Protein AF-A0A251U4G7-F1 (afdb_monomer_lite)

Sequence (198 aa):
MKTLYSLRRFYPVETLFNGTLALAGRDQETTGFAWWAGNAQLINLSGKLLGAHVAHAGLIVFWAGAMNIFKVAHFVPEKPMYEQGLILLHHLATLVLGFGGIYHALLGPKTLEESFPFFGYVWKDRNKMTTILGIHLILLGLGAFLLVFKALYFGGVYDTWAPRGGDVRKITNLTLSPSIIFGYLLKSPFGGKDGLLV

pLDDT: mean 78.01, std 15.16, range [32.69, 95.31]

Structure (mmCIF, N/CA/C/O backbone):
data_AF-A0A251U4G7-F1
#
_entry.id   AF-A0A251U4G7-F1
#
loop_
_atom_site.group_PDB
_atom_site.id
_atom_site.type_symbol
_atom_site.label_atom_id
_atom_site.label_alt_id
_atom_site.label_comp_id
_atom_site.label_asym_id
_atom_site.label_entity_id
_atom_site.label_seq_id
_atom_site.pdbx_PDB_ins_code
_atom_site.Cartn_x
_atom_site.Cartn_y
_atom_site.Cartn_z
_atom_site.occupancy
_atom_site.B_iso_or_equiv
_atom_site.auth_seq_id
_atom_site.auth_comp_id
_atom_site.auth_asym_id
_atom_site.auth_atom_id
_atom_site.pdbx_PDB_model_num
ATOM 1 N N . MET A 1 1 ? -12.895 52.221 27.356 1.00 36.38 1 MET A N 1
ATOM 2 C CA . MET A 1 1 ? -12.541 51.205 26.339 1.00 36.38 1 MET A CA 1
ATOM 3 C C . MET A 1 1 ? -13.553 50.067 26.450 1.00 36.38 1 MET A C 1
ATOM 5 O O 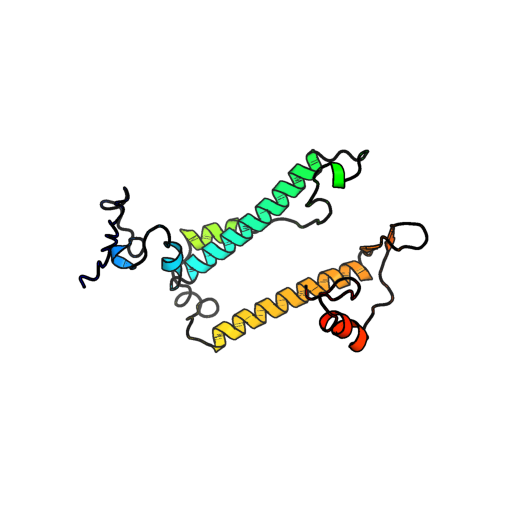. MET A 1 1 ? -13.573 49.415 27.482 1.00 36.38 1 MET A O 1
ATOM 9 N N . LYS A 1 2 ? -14.466 49.898 25.483 1.00 34.00 2 LYS A N 1
ATOM 10 C CA . LYS A 1 2 ? -15.413 48.767 25.445 1.00 34.00 2 LYS A CA 1
ATOM 11 C C . LYS A 1 2 ? -14.829 47.706 24.511 1.00 34.00 2 LYS A C 1
ATOM 13 O O . LYS A 1 2 ? -14.694 47.961 23.320 1.00 34.00 2 LYS A O 1
ATOM 18 N N . THR A 1 3 ? -14.442 46.558 25.050 1.00 32.69 3 THR A N 1
ATOM 19 C CA . THR A 1 3 ? -14.002 45.387 24.285 1.00 32.69 3 THR A CA 1
ATOM 20 C C . THR A 1 3 ? -15.227 44.689 23.690 1.00 32.69 3 THR A C 1
ATOM 22 O O . THR A 1 3 ? -16.068 44.157 24.409 1.00 32.69 3 THR A O 1
ATOM 25 N N . LEU A 1 4 ? -15.353 44.735 22.362 1.00 37.75 4 LEU A N 1
ATOM 26 C CA . LEU A 1 4 ? -16.353 43.991 21.595 1.00 37.75 4 LEU A CA 1
ATOM 27 C C . LEU A 1 4 ? -15.920 42.522 21.497 1.00 37.75 4 LEU A C 1
ATOM 29 O O . LEU A 1 4 ? -15.063 42.184 20.686 1.00 37.75 4 LEU A O 1
ATOM 33 N N . TYR A 1 5 ? -16.523 41.640 22.294 1.00 37.59 5 TYR A N 1
ATOM 34 C CA . TYR A 1 5 ? -16.497 40.206 22.010 1.00 37.59 5 TYR A CA 1
ATOM 35 C C . TYR A 1 5 ? -17.625 39.884 21.024 1.00 37.59 5 TYR A C 1
ATOM 37 O O . TYR A 1 5 ? -18.806 40.009 21.345 1.00 37.59 5 TYR A O 1
ATOM 45 N N . SER A 1 6 ? -17.255 39.494 19.804 1.00 40.19 6 SER A N 1
ATOM 46 C CA . SER A 1 6 ? -18.186 38.958 18.809 1.00 40.19 6 SER A CA 1
ATOM 47 C C . SER A 1 6 ? -18.636 37.563 19.244 1.00 40.19 6 SER A C 1
ATOM 49 O O . SER A 1 6 ? -17.858 36.609 19.243 1.00 40.19 6 SER A O 1
ATOM 51 N N . LEU A 1 7 ? -19.898 37.452 19.652 1.00 40.81 7 LEU A N 1
ATOM 52 C CA . LEU A 1 7 ? -20.548 36.198 20.017 1.00 40.81 7 LEU A CA 1
ATOM 53 C C . LEU A 1 7 ? -20.890 35.451 18.719 1.00 40.81 7 LEU A C 1
ATOM 55 O O . LEU A 1 7 ? -21.962 35.640 18.142 1.00 40.81 7 LEU A O 1
ATOM 59 N N . ARG A 1 8 ? -19.958 34.632 18.212 1.00 44.00 8 ARG A N 1
ATOM 60 C CA . ARG A 1 8 ? -20.217 33.745 17.068 1.00 44.00 8 ARG A CA 1
ATOM 61 C C . ARG A 1 8 ? -21.222 32.680 17.518 1.00 44.00 8 ARG A C 1
ATOM 63 O O . ARG A 1 8 ? -20.856 31.649 18.071 1.00 44.00 8 ARG A O 1
ATOM 70 N N . ARG A 1 9 ? -22.509 32.981 17.343 1.00 43.22 9 ARG A N 1
ATOM 71 C CA . ARG A 1 9 ? -23.628 32.062 17.555 1.00 43.22 9 ARG A CA 1
ATOM 72 C C . ARG A 1 9 ? -23.467 30.899 16.569 1.00 43.22 9 ARG A C 1
ATOM 74 O O . ARG A 1 9 ? -23.714 31.059 15.377 1.00 43.22 9 ARG A O 1
ATOM 81 N N . PHE A 1 10 ? -23.004 29.751 17.052 1.00 42.34 10 PHE A N 1
ATOM 82 C CA . PHE A 1 10 ? -23.154 28.492 16.333 1.00 42.34 10 PHE A CA 1
ATOM 83 C C . PHE A 1 10 ? -24.635 28.117 16.411 1.00 42.34 10 PHE A C 1
ATOM 85 O O . PHE A 1 10 ? -25.109 27.691 17.460 1.00 42.34 10 PHE A O 1
ATOM 92 N N . TYR A 1 11 ? -25.387 28.351 15.338 1.00 39.97 11 TYR A N 1
ATOM 93 C CA . TYR A 1 11 ? -26.721 27.772 15.212 1.00 39.97 11 TYR A CA 1
ATOM 94 C C . TYR A 1 11 ? -26.562 26.267 14.944 1.00 39.97 11 TYR A C 1
ATOM 96 O O . TYR A 1 11 ? -25.777 25.909 14.059 1.00 39.97 11 TYR A O 1
ATOM 104 N N . PRO A 1 12 ? -27.257 25.377 15.674 1.00 49.84 12 PRO A N 1
ATOM 105 C CA . PRO A 1 12 ? -27.363 23.986 15.263 1.00 49.84 12 PRO A CA 1
ATOM 106 C C . PRO A 1 12 ? -28.077 23.944 13.907 1.00 49.84 12 PRO A C 1
ATOM 108 O O . PRO A 1 12 ? -29.156 24.507 13.736 1.00 49.84 12 PRO A O 1
ATOM 111 N N . VAL A 1 13 ? -27.435 23.330 12.915 1.00 54.03 13 VAL A N 1
ATOM 112 C CA . VAL A 1 13 ? -28.073 23.029 11.632 1.00 54.03 13 VAL A CA 1
ATOM 113 C C . VAL A 1 13 ? -28.992 21.835 11.873 1.00 54.03 13 VAL A C 1
ATOM 115 O O . VAL A 1 13 ? -28.511 20.715 12.035 1.00 54.03 13 VAL A O 1
ATOM 118 N N . GLU A 1 14 ? -30.299 22.084 11.926 1.00 49.59 14 GLU A N 1
ATOM 119 C CA . GLU A 1 14 ? -31.331 21.042 11.915 1.00 49.59 14 GLU A CA 1
ATOM 120 C C . GLU A 1 14 ? -31.153 20.189 10.648 1.00 49.59 14 GLU A C 1
ATOM 122 O O . GLU A 1 14 ? -31.178 20.702 9.527 1.00 49.59 14 GLU A O 1
ATOM 127 N N . THR A 1 15 ? -30.942 18.883 10.816 1.00 53.72 15 THR A N 1
ATOM 128 C CA . THR A 1 15 ? -30.928 17.929 9.698 1.00 53.72 15 THR A CA 1
ATOM 129 C C . THR A 1 15 ? -32.225 17.130 9.711 1.00 53.72 15 THR A C 1
ATOM 131 O O . THR A 1 15 ? -32.787 16.859 10.768 1.00 53.72 15 THR A O 1
ATOM 134 N N . LEU A 1 16 ? -32.698 16.723 8.531 1.00 48.34 16 LEU A N 1
ATOM 135 C CA . LEU A 1 16 ? -33.986 16.046 8.279 1.00 48.34 16 LEU A CA 1
ATOM 136 C C . LEU A 1 16 ? -34.164 14.696 9.027 1.00 48.34 16 LEU A C 1
ATOM 138 O O . LEU A 1 16 ? -35.184 14.033 8.886 1.00 48.34 16 LEU A O 1
ATOM 142 N N . PHE A 1 17 ? -33.185 14.274 9.828 1.00 51.69 17 PHE A N 1
ATOM 143 C CA . PHE A 1 17 ? -33.163 13.004 10.555 1.00 51.69 17 PHE A CA 1
ATOM 144 C C . PHE A 1 17 ? -33.564 13.112 12.037 1.00 51.69 17 PHE A C 1
ATOM 146 O O . PHE A 1 17 ? -33.487 12.118 12.754 1.00 51.69 17 PHE A O 1
ATOM 153 N N . ASN A 1 18 ? -34.018 14.278 12.507 1.00 49.41 18 ASN A N 1
ATOM 154 C CA . ASN A 1 18 ? -34.140 14.574 13.940 1.00 49.41 18 ASN A CA 1
ATOM 155 C C . ASN A 1 18 ? -35.344 13.936 14.686 1.00 49.41 18 ASN A C 1
ATOM 157 O O . ASN A 1 18 ? -35.650 14.372 15.787 1.00 49.41 18 ASN A O 1
ATOM 161 N N . GLY A 1 19 ? -36.073 12.945 14.139 1.00 50.56 19 GLY A N 1
ATOM 162 C CA . GLY A 1 19 ? -37.334 12.531 14.796 1.00 50.56 19 GLY A CA 1
ATOM 163 C C . GLY A 1 19 ? -37.865 11.103 14.667 1.00 50.56 19 GLY A C 1
ATOM 164 O O . GLY A 1 19 ? -38.698 10.726 15.483 1.00 50.56 19 GLY A O 1
ATOM 165 N N . THR A 1 20 ? -37.442 10.281 13.703 1.00 48.41 20 THR A N 1
ATOM 166 C CA . THR A 1 20 ? -38.146 8.996 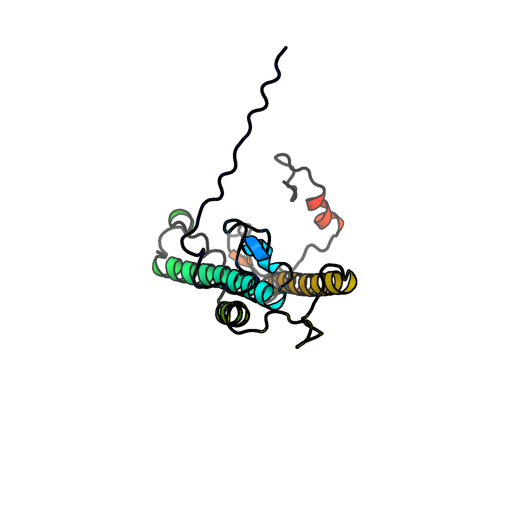13.441 1.00 48.41 20 THR A CA 1
ATOM 167 C C . THR A 1 20 ? -37.258 7.761 13.322 1.00 48.41 20 THR A C 1
ATOM 169 O O . THR A 1 20 ? -37.773 6.647 13.349 1.00 48.41 20 THR A O 1
ATOM 172 N N . LEU A 1 21 ? -35.932 7.915 13.261 1.00 49.69 21 LEU A N 1
ATOM 173 C CA . LEU A 1 21 ? -34.992 6.796 13.151 1.00 49.69 21 LEU A CA 1
ATOM 174 C C . LEU A 1 21 ? -33.832 6.956 14.146 1.00 49.69 21 LEU A C 1
ATOM 176 O O . LEU A 1 21 ? -32.674 7.087 13.753 1.00 49.69 21 LEU A O 1
ATOM 180 N N . ALA A 1 22 ? -34.139 6.963 15.445 1.00 51.66 22 ALA A N 1
ATOM 181 C CA . ALA A 1 22 ? -33.129 6.993 16.503 1.00 51.66 22 ALA A CA 1
ATOM 182 C C . ALA A 1 22 ? -32.396 5.639 16.583 1.00 51.66 22 ALA A C 1
ATOM 184 O O . ALA A 1 22 ? -32.674 4.780 17.419 1.00 51.66 22 ALA A O 1
ATOM 185 N N . LEU A 1 23 ? -31.457 5.414 15.663 1.00 57.91 23 LEU A N 1
ATOM 186 C CA . LEU A 1 23 ? -30.482 4.336 15.767 1.00 57.91 23 LEU A CA 1
ATOM 187 C C . LEU A 1 23 ? -29.466 4.732 16.841 1.00 57.91 23 LEU A C 1
ATOM 189 O O . LEU A 1 23 ? -28.571 5.526 16.564 1.00 57.91 23 LEU A O 1
ATOM 193 N N . ALA A 1 24 ? -29.605 4.156 18.038 1.00 64.44 24 ALA A N 1
ATOM 194 C CA . ALA A 1 24 ? -28.746 4.426 19.193 1.00 64.44 24 ALA A CA 1
ATOM 195 C C . ALA A 1 24 ? -27.255 4.542 18.813 1.00 64.44 24 ALA A C 1
ATOM 197 O O . ALA A 1 24 ? -26.683 3.626 18.202 1.00 64.44 24 ALA A O 1
ATOM 198 N N . GLY A 1 25 ? -26.642 5.672 19.182 1.00 66.50 25 GLY A N 1
ATOM 199 C CA . GLY A 1 25 ? -25.231 5.971 18.932 1.00 66.50 25 GLY A CA 1
ATOM 200 C C . GLY A 1 25 ? -24.908 6.439 17.509 1.00 66.50 25 GLY A C 1
ATOM 201 O O . GLY A 1 25 ? -23.786 6.213 17.056 1.00 66.50 25 GLY A O 1
ATOM 202 N N . ARG A 1 26 ? -25.869 7.034 16.782 1.00 74.25 26 ARG A N 1
ATOM 203 C CA . ARG A 1 26 ? -25.634 7.682 15.470 1.00 74.25 26 ARG A CA 1
ATOM 204 C C . ARG A 1 26 ? -26.113 9.134 15.381 1.00 74.25 26 ARG A C 1
ATOM 206 O O . ARG A 1 26 ? -25.976 9.754 14.330 1.00 74.25 26 ARG A O 1
ATOM 213 N N . ASP A 1 27 ? -26.676 9.673 16.451 1.00 79.75 27 ASP A N 1
ATOM 214 C CA . ASP A 1 27 ? -27.150 11.051 16.537 1.00 79.75 27 ASP A CA 1
ATOM 215 C C . ASP A 1 27 ? -26.180 11.924 17.355 1.00 79.75 27 ASP A C 1
ATOM 217 O O . ASP A 1 27 ? -25.320 11.432 18.097 1.00 79.75 27 ASP A O 1
ATOM 221 N N . GLN A 1 28 ? -26.277 13.241 17.173 1.00 80.31 28 GLN A N 1
ATOM 222 C CA . GLN A 1 28 ? -25.384 14.199 17.825 1.00 80.31 28 GLN A CA 1
ATOM 223 C C . GLN A 1 28 ? -25.624 14.282 19.338 1.00 80.31 28 GLN A C 1
ATOM 225 O O . GLN A 1 28 ? -24.675 14.516 20.084 1.00 80.31 28 GLN A O 1
ATOM 230 N N . GLU A 1 29 ? -26.859 14.074 19.794 1.00 78.31 29 GLU A N 1
ATOM 231 C CA . GLU A 1 29 ? -27.235 14.195 21.205 1.00 78.31 29 GLU A CA 1
ATOM 232 C C . GLU A 1 29 ? -26.630 13.071 22.054 1.00 78.31 29 GLU A C 1
ATOM 234 O O . GLU A 1 29 ? -26.147 13.316 23.157 1.00 78.31 29 GLU A O 1
ATOM 239 N N . THR A 1 30 ? -26.575 11.850 21.519 1.00 80.81 30 THR A N 1
ATOM 240 C CA . THR A 1 30 ? -26.011 10.685 22.214 1.00 80.81 30 THR A CA 1
ATOM 241 C C . THR A 1 30 ? -24.493 10.577 22.092 1.00 80.81 30 THR A C 1
ATOM 243 O O . THR A 1 30 ? -23.841 10.054 22.995 1.00 80.81 30 THR A O 1
ATOM 246 N N . THR A 1 31 ? -23.910 11.044 20.984 1.00 77.31 31 THR A N 1
ATOM 247 C CA . THR A 1 31 ? -22.476 10.855 20.688 1.00 77.31 31 THR A CA 1
ATOM 248 C C . THR A 1 31 ? -21.618 12.098 20.914 1.00 77.31 31 THR A C 1
ATOM 250 O O . THR A 1 31 ? -20.397 11.981 20.997 1.00 77.31 31 THR A O 1
ATOM 253 N N . GLY A 1 32 ? -22.221 13.289 20.986 1.00 85.94 32 GLY A N 1
ATOM 254 C CA . GLY A 1 32 ? -21.506 14.566 21.056 1.00 85.94 32 GLY A CA 1
ATOM 255 C C . GLY A 1 32 ? -20.849 15.003 19.739 1.00 85.94 32 GLY A C 1
ATOM 256 O O . GLY A 1 32 ? -20.221 16.062 19.699 1.00 85.94 32 GLY A O 1
ATOM 257 N N . PHE A 1 33 ? -20.995 14.232 18.653 1.00 82.56 33 PHE A N 1
ATOM 258 C CA . PHE A 1 33 ? -20.419 14.536 17.341 1.00 82.56 33 PHE A CA 1
ATOM 259 C C . PHE A 1 33 ? -21.498 14.932 16.333 1.00 82.56 33 PHE A C 1
ATOM 261 O O . PHE A 1 33 ? -22.441 14.183 16.085 1.00 82.56 33 PHE A O 1
ATOM 268 N N . ALA A 1 34 ? -21.327 16.098 15.709 1.00 86.25 34 ALA A N 1
ATOM 269 C CA . ALA A 1 34 ? -22.167 16.533 14.598 1.00 86.25 34 ALA A CA 1
ATOM 270 C C . ALA A 1 34 ? -21.953 15.665 13.344 1.00 86.25 34 ALA A C 1
ATOM 272 O O . ALA A 1 34 ? -20.909 15.031 13.178 1.00 86.25 34 ALA A O 1
ATOM 273 N N . TRP A 1 35 ? -22.920 15.682 12.421 1.00 82.94 35 TRP A N 1
ATOM 274 C CA . TRP A 1 35 ? -22.945 14.808 11.237 1.00 82.94 35 TRP A CA 1
ATOM 275 C C . TRP A 1 35 ? -21.686 14.900 10.353 1.00 82.94 35 TRP A C 1
ATOM 277 O O . TRP A 1 35 ? -21.212 13.885 9.848 1.00 82.94 35 TRP A O 1
ATOM 287 N N . TRP A 1 36 ? -21.095 16.092 10.211 1.00 83.69 36 TRP A N 1
ATOM 288 C CA . TRP A 1 36 ? -19.872 16.319 9.426 1.00 83.69 36 TRP A CA 1
ATOM 289 C C . TRP A 1 36 ? -18.621 15.677 10.053 1.00 83.69 36 TRP A C 1
ATOM 291 O O . TRP A 1 36 ? -17.627 15.469 9.361 1.00 83.69 36 TRP A O 1
ATOM 301 N N . ALA A 1 37 ? -18.677 15.320 11.340 1.00 86.75 37 ALA A N 1
ATOM 302 C CA . ALA A 1 37 ? -17.672 14.541 12.062 1.00 86.75 37 ALA A CA 1
ATOM 303 C C . ALA A 1 37 ? -18.169 13.124 12.407 1.00 86.75 37 ALA A C 1
ATOM 305 O O . ALA A 1 37 ? -17.618 12.481 13.299 1.00 86.75 37 ALA A O 1
ATOM 306 N N . GLY A 1 38 ? -19.189 12.610 11.709 1.00 85.25 38 GLY A N 1
ATOM 307 C CA . GLY A 1 38 ? -19.855 11.348 12.053 1.00 85.25 38 GLY A CA 1
ATOM 308 C C . GLY A 1 38 ? -18.919 10.137 12.154 1.00 85.25 38 GLY A C 1
ATOM 309 O O . GLY A 1 38 ? -19.150 9.250 12.968 1.00 85.25 38 GLY A O 1
ATOM 310 N N . ASN A 1 39 ? -17.800 10.118 11.423 1.00 87.56 39 ASN A N 1
ATOM 311 C CA . ASN A 1 39 ? -16.814 9.032 11.524 1.00 87.56 39 ASN A CA 1
ATOM 312 C C . ASN A 1 39 ? -16.145 8.943 12.910 1.00 87.56 39 ASN A C 1
ATOM 314 O O . ASN A 1 39 ? -15.729 7.857 13.310 1.00 87.56 39 ASN A O 1
ATOM 318 N N . ALA A 1 40 ? -16.084 10.041 13.674 1.00 86.06 40 ALA A N 1
ATOM 319 C CA . ALA A 1 40 ? -15.577 10.031 15.048 1.00 86.06 40 ALA A CA 1
ATOM 320 C C . ALA A 1 40 ? -16.436 9.158 15.984 1.00 86.06 40 ALA A C 1
ATOM 322 O O . ALA A 1 40 ? -15.938 8.636 16.979 1.00 86.06 40 ALA A O 1
ATOM 323 N N . GLN A 1 41 ? -17.698 8.900 15.627 1.00 86.38 41 GLN A N 1
ATOM 324 C CA . GLN A 1 41 ? -18.580 7.994 16.368 1.00 86.38 41 GLN A CA 1
ATOM 325 C C . GLN A 1 41 ? -18.105 6.527 16.314 1.00 86.38 41 GLN A C 1
ATOM 327 O O . GLN A 1 41 ? -18.528 5.707 17.127 1.00 86.38 41 GLN A O 1
ATOM 332 N N . LEU A 1 42 ? -17.211 6.170 15.381 1.00 84.50 42 LEU A N 1
ATOM 333 C CA . LEU A 1 42 ? -16.707 4.803 15.209 1.00 84.50 42 LEU A CA 1
ATOM 334 C C . LEU A 1 42 ? -15.488 4.471 16.083 1.00 84.50 42 LEU A C 1
ATOM 336 O O . LEU A 1 42 ? -15.060 3.320 16.085 1.00 84.50 42 LEU A O 1
ATOM 340 N N . ILE A 1 43 ? -14.938 5.432 16.837 1.00 85.25 43 ILE A N 1
ATOM 341 C CA . ILE A 1 43 ? -13.680 5.253 17.589 1.00 85.25 43 ILE A CA 1
ATOM 342 C C . ILE A 1 43 ? -13.743 4.039 18.526 1.00 85.25 43 ILE A C 1
ATOM 344 O O . ILE A 1 43 ? -12.799 3.256 18.564 1.00 85.25 43 ILE A O 1
ATOM 348 N N . ASN A 1 44 ? -14.852 3.840 19.241 1.00 84.31 44 ASN A N 1
ATOM 349 C CA . ASN A 1 44 ? -15.007 2.726 20.187 1.00 84.31 44 ASN A CA 1
ATOM 350 C C . ASN A 1 44 ? -15.796 1.534 19.609 1.00 84.31 44 ASN A C 1
ATOM 352 O O . ASN A 1 44 ? -16.190 0.642 20.352 1.00 84.31 44 ASN A O 1
ATOM 356 N N . LEU A 1 45 ? -16.053 1.518 18.297 1.00 83.19 45 LEU A N 1
ATOM 357 C CA . LEU A 1 45 ? -16.802 0.461 17.610 1.00 83.19 45 LEU A CA 1
ATOM 358 C C . LEU A 1 45 ? -15.858 -0.299 16.674 1.00 83.19 45 LEU A C 1
ATOM 360 O O . LEU A 1 45 ? -15.902 -0.116 15.456 1.00 83.19 45 LEU A O 1
ATOM 364 N N . SER A 1 46 ? -14.986 -1.131 17.252 1.00 82.06 46 SER A N 1
ATOM 365 C CA . SER A 1 46 ? -13.880 -1.808 16.555 1.00 82.06 46 SER A CA 1
ATOM 366 C C . SER A 1 46 ? -14.326 -2.594 15.316 1.00 82.06 46 SER A C 1
ATOM 368 O O . SER A 1 46 ? -13.680 -2.505 14.273 1.00 82.06 46 SER A O 1
ATOM 370 N N . GLY A 1 47 ? -15.470 -3.286 15.371 1.00 80.12 47 GLY A N 1
ATOM 371 C CA . GLY A 1 47 ? -16.009 -4.045 14.237 1.00 80.12 47 GLY A CA 1
ATOM 372 C C . GLY A 1 47 ? -16.475 -3.163 13.075 1.00 80.12 47 GLY A C 1
ATOM 373 O O . GLY A 1 47 ? -16.142 -3.423 11.917 1.00 80.12 47 GLY A O 1
ATOM 374 N N . LYS A 1 48 ? -17.169 -2.057 13.374 1.00 82.69 48 LYS A N 1
ATOM 375 C CA . LYS A 1 48 ? -17.593 -1.090 12.347 1.00 82.69 48 LYS A CA 1
ATOM 376 C C . LYS A 1 48 ? -16.423 -0.294 11.784 1.00 82.69 48 LYS A C 1
ATOM 378 O O . LYS A 1 48 ? -16.399 -0.016 10.587 1.00 82.69 48 LYS A O 1
ATOM 383 N N . LEU A 1 49 ? -15.459 0.067 12.631 1.00 85.88 49 LEU A N 1
ATOM 384 C CA . LEU A 1 49 ? -14.249 0.754 12.202 1.00 85.88 49 LEU A CA 1
ATOM 385 C C . LEU A 1 49 ? -13.416 -0.144 11.281 1.00 85.88 49 LEU A C 1
ATOM 387 O O . LEU A 1 49 ? -12.953 0.327 10.244 1.00 85.88 49 LEU A O 1
ATOM 391 N N . LEU A 1 50 ? -13.296 -1.438 11.599 1.00 85.50 50 LEU A N 1
ATOM 392 C CA . LEU A 1 50 ? -12.683 -2.430 10.715 1.00 85.50 50 LEU A CA 1
ATOM 393 C C . LEU A 1 50 ? -13.422 -2.501 9.373 1.00 85.50 50 LEU A C 1
ATOM 395 O O . LEU A 1 50 ? -12.788 -2.398 8.325 1.00 85.50 50 LEU A O 1
ATOM 399 N N . GLY A 1 51 ? -14.754 -2.604 9.389 1.00 81.50 51 GLY A N 1
ATOM 400 C CA . GLY A 1 51 ? -15.564 -2.600 8.169 1.00 81.50 51 GLY A CA 1
ATOM 401 C C . GLY A 1 51 ? -15.342 -1.362 7.301 1.00 81.50 51 GLY A C 1
ATOM 402 O O . GLY A 1 51 ? -15.160 -1.487 6.092 1.00 81.50 51 GLY A O 1
ATOM 403 N N . ALA A 1 52 ? -15.261 -0.179 7.915 1.00 86.31 52 ALA A N 1
ATOM 404 C CA . ALA A 1 52 ? -14.958 1.066 7.214 1.00 86.31 52 ALA A CA 1
ATOM 405 C C . ALA A 1 52 ? -13.561 1.051 6.562 1.00 86.31 52 ALA A C 1
ATOM 407 O O . ALA A 1 52 ? -13.434 1.413 5.392 1.00 86.31 52 ALA A O 1
ATOM 408 N N . HIS A 1 53 ? -12.526 0.582 7.270 1.00 86.69 53 HIS A N 1
ATOM 409 C CA . HIS A 1 53 ? -11.169 0.474 6.717 1.00 86.69 53 HIS A CA 1
ATOM 410 C C . HIS A 1 53 ? -11.094 -0.533 5.564 1.00 86.69 53 HIS A C 1
ATOM 412 O O . HIS A 1 53 ? -10.497 -0.239 4.529 1.00 86.69 53 HIS A O 1
ATOM 418 N N . VAL A 1 54 ? -11.735 -1.697 5.704 1.00 85.94 54 VAL A N 1
ATOM 419 C CA . VAL A 1 54 ? -11.760 -2.719 4.648 1.00 85.94 54 VAL A CA 1
ATOM 420 C C . VAL A 1 54 ? -12.554 -2.227 3.434 1.00 85.94 54 VAL A C 1
ATOM 422 O O . VAL A 1 54 ? -12.112 -2.420 2.306 1.00 85.94 54 VAL A O 1
ATOM 425 N N . ALA A 1 55 ? -13.681 -1.534 3.630 1.00 82.56 55 ALA A N 1
ATOM 426 C CA . ALA A 1 55 ? -14.442 -0.939 2.530 1.00 82.56 55 ALA A CA 1
ATOM 427 C C . ALA A 1 55 ? -13.628 0.140 1.798 1.00 82.56 55 ALA A C 1
ATOM 429 O O . ALA A 1 55 ? -13.640 0.195 0.568 1.00 82.56 55 ALA A O 1
ATOM 430 N N . HIS A 1 56 ? -12.869 0.953 2.537 1.00 85.81 56 HIS A N 1
ATOM 431 C CA . HIS A 1 56 ? -11.978 1.955 1.959 1.00 85.81 56 HIS A CA 1
ATOM 432 C C . HIS A 1 56 ? -10.837 1.319 1.149 1.00 85.81 56 HIS A C 1
ATOM 434 O O . HIS A 1 56 ? -10.610 1.704 0.004 1.00 85.81 56 HIS A O 1
ATOM 440 N N . ALA A 1 57 ? -10.174 0.288 1.685 1.00 82.69 57 ALA A N 1
ATOM 441 C CA . ALA A 1 57 ? -9.183 -0.492 0.939 1.00 82.69 57 ALA A CA 1
ATOM 442 C C . ALA A 1 57 ? -9.798 -1.140 -0.316 1.00 82.69 57 ALA A C 1
ATOM 444 O O . ALA A 1 57 ? -9.200 -1.124 -1.392 1.00 82.69 57 ALA A O 1
ATOM 445 N N . GLY A 1 58 ? -11.033 -1.635 -0.202 1.00 79.94 58 GLY A N 1
ATOM 446 C CA . GLY A 1 58 ? -11.848 -2.113 -1.314 1.00 79.94 58 GLY A CA 1
ATOM 447 C C . GLY A 1 58 ? -12.041 -1.074 -2.412 1.00 79.94 58 GLY A C 1
ATOM 448 O O . GLY A 1 58 ? -11.872 -1.401 -3.584 1.00 79.94 58 GLY A O 1
ATOM 449 N N . LEU A 1 59 ? -12.339 0.174 -2.046 1.00 84.81 59 LEU A N 1
ATOM 450 C CA . LEU A 1 59 ? -12.503 1.276 -2.992 1.00 84.81 59 LEU A CA 1
ATOM 451 C C . LEU A 1 59 ? -11.190 1.624 -3.707 1.00 84.81 59 LEU A C 1
ATOM 453 O O . LEU A 1 59 ? -11.207 1.818 -4.921 1.00 84.81 59 LEU A O 1
ATOM 457 N N . ILE A 1 60 ? -10.061 1.651 -2.989 1.00 85.88 60 ILE A N 1
ATOM 458 C CA . ILE A 1 60 ? -8.730 1.893 -3.576 1.00 85.88 60 ILE A CA 1
ATOM 459 C C . ILE A 1 60 ? -8.414 0.823 -4.628 1.00 85.88 60 ILE A C 1
ATOM 461 O O . ILE A 1 60 ? -8.052 1.142 -5.760 1.00 85.88 60 ILE A O 1
ATOM 465 N N . VAL A 1 61 ? -8.599 -0.451 -4.273 1.00 81.25 61 VAL A N 1
ATOM 466 C CA . VAL A 1 61 ? -8.326 -1.584 -5.168 1.00 81.25 61 VAL A CA 1
ATOM 467 C C . VAL A 1 61 ? -9.309 -1.630 -6.343 1.00 81.25 61 VAL A C 1
ATOM 469 O O . VAL A 1 61 ? -8.899 -1.893 -7.474 1.00 81.25 61 VAL A O 1
ATOM 472 N N . PHE A 1 62 ? -10.591 -1.334 -6.108 1.00 81.94 62 PHE A N 1
ATOM 473 C CA . PHE A 1 62 ? -11.596 -1.219 -7.166 1.00 81.94 62 PHE A CA 1
ATOM 474 C C . PHE A 1 62 ? -11.228 -0.121 -8.163 1.00 81.94 62 PHE A C 1
ATOM 476 O O . PHE A 1 62 ? -11.228 -0.368 -9.367 1.00 81.94 62 PHE A O 1
ATOM 483 N N . TRP A 1 63 ? -10.864 1.065 -7.671 1.00 85.31 63 TRP A N 1
ATOM 484 C CA . TRP A 1 63 ? -10.445 2.179 -8.515 1.00 85.31 63 TRP A CA 1
ATOM 485 C C . TRP A 1 63 ? -9.202 1.826 -9.335 1.00 85.31 63 TRP A C 1
ATOM 487 O O . TRP A 1 63 ? -9.207 2.035 -10.547 1.00 85.31 63 TRP A O 1
ATOM 497 N N . ALA A 1 64 ? -8.180 1.228 -8.713 1.00 79.81 64 ALA A N 1
ATOM 498 C CA . ALA A 1 64 ? -6.964 0.807 -9.408 1.00 79.81 64 ALA A CA 1
ATOM 499 C C . ALA A 1 64 ? -7.268 -0.187 -10.544 1.00 79.81 64 ALA A C 1
ATOM 501 O O . ALA A 1 64 ? -6.808 -0.000 -11.670 1.00 79.81 64 ALA A O 1
ATOM 502 N N . GLY A 1 65 ? -8.100 -1.202 -10.283 1.00 78.56 65 GLY A N 1
ATOM 503 C CA . GLY A 1 65 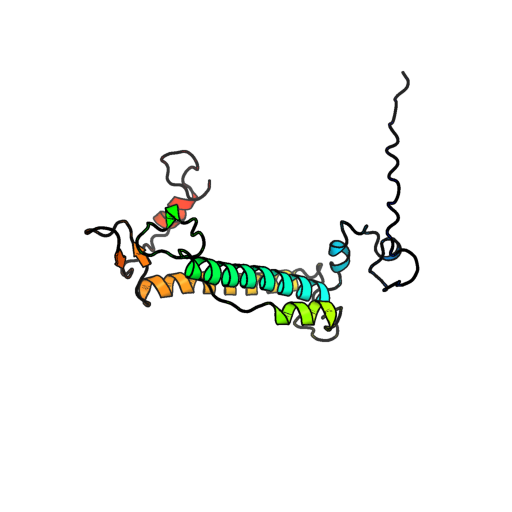? -8.489 -2.189 -11.290 1.00 78.56 65 GLY A CA 1
ATOM 504 C C . GLY A 1 65 ? -9.367 -1.615 -12.405 1.00 78.56 65 GLY A C 1
ATOM 505 O O . GLY A 1 65 ? -9.081 -1.829 -13.583 1.00 78.56 65 GLY A O 1
ATOM 506 N N . ALA A 1 66 ? -10.408 -0.855 -12.054 1.00 83.38 66 ALA A N 1
ATOM 507 C CA . ALA A 1 66 ? -11.323 -0.248 -13.020 1.00 83.38 66 ALA A CA 1
ATOM 508 C C . ALA A 1 66 ? -10.597 0.744 -13.936 1.00 83.38 66 ALA A C 1
ATOM 510 O O . ALA A 1 66 ? -10.771 0.707 -15.154 1.00 83.38 66 ALA A O 1
ATOM 511 N N . MET A 1 67 ? -9.730 1.588 -13.370 1.00 83.25 67 MET A N 1
ATOM 512 C CA . MET A 1 67 ? -8.935 2.527 -14.153 1.00 83.25 67 MET A CA 1
ATOM 513 C C . MET A 1 67 ? -7.893 1.817 -15.015 1.00 83.25 67 MET A C 1
ATOM 515 O O . MET A 1 67 ? -7.651 2.261 -16.133 1.00 83.25 67 MET A O 1
ATOM 519 N N . ASN A 1 68 ? -7.314 0.702 -14.560 1.00 78.25 68 ASN A N 1
ATOM 520 C CA . ASN A 1 68 ? -6.411 -0.083 -15.397 1.00 78.25 68 ASN A CA 1
ATOM 521 C C . ASN A 1 68 ? -7.138 -0.647 -16.631 1.00 78.25 68 ASN A C 1
ATOM 523 O O . ASN A 1 68 ? -6.689 -0.434 -17.753 1.00 78.25 68 ASN A O 1
ATOM 527 N N . ILE A 1 69 ? -8.308 -1.272 -16.448 1.00 82.44 69 ILE A N 1
ATOM 528 C CA . ILE A 1 69 ? -9.124 -1.792 -17.561 1.00 82.44 69 ILE A CA 1
ATOM 529 C C . ILE A 1 69 ? -9.543 -0.659 -18.505 1.00 82.44 69 ILE A C 1
ATOM 531 O O . ILE A 1 69 ? -9.400 -0.780 -19.720 1.00 82.44 69 ILE A O 1
ATOM 535 N N . PHE A 1 70 ? -10.007 0.466 -17.956 1.00 82.88 70 PHE A N 1
ATOM 536 C CA . PHE A 1 70 ? -10.381 1.639 -18.744 1.00 82.88 70 PHE A CA 1
ATOM 537 C C . PHE A 1 70 ? -9.213 2.151 -19.597 1.00 82.88 70 PHE A C 1
ATOM 539 O O . PHE A 1 70 ? -9.394 2.469 -20.772 1.00 82.88 70 PHE A O 1
ATOM 546 N N . LYS A 1 71 ? -8.006 2.209 -19.024 1.00 81.75 71 LYS A N 1
ATOM 547 C CA . LYS A 1 71 ? -6.799 2.684 -19.709 1.00 81.75 71 LYS A CA 1
ATOM 548 C C . LYS A 1 71 ? -6.295 1.691 -20.757 1.00 81.75 71 LYS A C 1
ATOM 550 O O . LYS A 1 71 ? -5.877 2.139 -21.817 1.00 81.75 71 LYS A O 1
ATOM 555 N N . VAL A 1 72 ? -6.400 0.382 -20.512 1.00 82.88 72 VAL A N 1
ATOM 556 C CA . VAL A 1 72 ? -6.129 -0.667 -21.515 1.00 82.88 72 VAL A CA 1
ATOM 557 C C . VAL A 1 72 ? -7.092 -0.552 -22.699 1.00 82.88 72 VAL A C 1
ATOM 559 O O . VAL A 1 72 ? -6.656 -0.609 -23.842 1.00 82.88 72 VAL A O 1
ATOM 562 N N . ALA A 1 73 ? -8.387 -0.343 -22.449 1.00 84.12 73 ALA A N 1
ATOM 563 C CA . ALA A 1 73 ? -9.394 -0.259 -23.510 1.00 84.12 73 ALA A CA 1
ATOM 564 C C . ALA A 1 73 ? -9.192 0.936 -24.462 1.00 84.12 73 ALA A C 1
ATOM 566 O O . ALA A 1 73 ? -9.608 0.876 -25.615 1.00 84.12 73 ALA A O 1
ATOM 567 N N . HIS A 1 74 ? -8.547 2.006 -23.992 1.00 85.19 74 HIS A N 1
ATOM 568 C CA . HIS A 1 74 ? -8.243 3.206 -24.781 1.00 85.19 74 HIS A CA 1
ATOM 569 C C . HIS A 1 74 ? -6.768 3.285 -25.201 1.00 85.19 74 HIS A C 1
ATOM 571 O O . HIS A 1 74 ? -6.314 4.337 -25.652 1.00 85.19 74 HIS A O 1
ATOM 577 N N . PHE A 1 75 ? -6.002 2.207 -25.019 1.00 85.62 75 PHE A N 1
ATOM 578 C CA . PHE A 1 75 ? -4.582 2.189 -25.335 1.00 85.62 75 PHE A CA 1
ATOM 579 C C . PHE A 1 75 ? -4.364 2.108 -26.848 1.00 85.62 75 PHE A C 1
ATOM 581 O O . PHE A 1 75 ? -4.789 1.150 -27.493 1.00 85.62 75 PHE A O 1
ATOM 588 N N . VAL A 1 76 ? -3.662 3.098 -27.403 1.00 91.00 76 VAL A N 1
ATOM 589 C CA . VAL A 1 76 ? -3.199 3.097 -28.795 1.00 91.00 76 VAL A CA 1
ATOM 590 C C . VAL A 1 76 ? -1.699 2.778 -28.802 1.00 91.00 76 VAL A C 1
ATOM 592 O O . VAL A 1 76 ? -0.909 3.632 -28.389 1.00 91.00 76 VAL A O 1
ATOM 595 N N . PRO A 1 77 ? -1.275 1.587 -29.271 1.00 88.12 77 PRO A N 1
ATOM 596 C CA . PRO A 1 77 ? 0.128 1.157 -29.204 1.00 88.12 77 PRO A CA 1
ATOM 597 C C . PRO A 1 77 ? 1.102 2.022 -30.011 1.00 88.12 77 PRO A C 1
ATOM 599 O O . PRO A 1 77 ? 2.292 2.056 -29.721 1.00 88.12 77 PRO A O 1
ATOM 602 N N . GLU A 1 78 ? 0.601 2.716 -31.030 1.00 90.94 78 GLU A N 1
ATOM 603 C CA . GLU A 1 78 ? 1.404 3.506 -31.969 1.00 90.94 78 GLU A CA 1
ATOM 604 C C . GLU A 1 78 ? 1.854 4.856 -31.393 1.00 90.94 78 GLU A C 1
ATOM 606 O O . GLU A 1 78 ? 2.752 5.494 -31.939 1.00 90.94 78 GLU A O 1
ATOM 611 N N . LYS A 1 79 ? 1.235 5.306 -30.294 1.00 88.69 79 LYS A N 1
ATOM 612 C CA . LYS A 1 79 ? 1.553 6.581 -29.644 1.00 88.69 79 LYS A CA 1
ATOM 613 C C . LYS A 1 79 ? 2.329 6.347 -28.349 1.00 88.69 79 LYS A C 1
ATOM 615 O O . LYS A 1 79 ? 2.041 5.389 -27.628 1.00 88.69 79 LYS A O 1
ATOM 620 N N . PRO A 1 80 ? 3.261 7.236 -27.975 1.00 85.69 80 PRO A N 1
ATOM 621 C CA . PRO A 1 80 ? 3.944 7.126 -26.693 1.00 85.69 80 PRO A CA 1
ATOM 622 C C . PRO A 1 80 ? 2.955 7.254 -25.520 1.00 85.69 80 PRO A C 1
ATOM 624 O O . PRO A 1 80 ? 1.980 8.007 -25.565 1.00 85.69 80 PRO A O 1
ATOM 627 N N . MET A 1 81 ? 3.196 6.503 -24.442 1.00 80.44 81 MET A N 1
ATOM 628 C CA . MET A 1 81 ? 2.245 6.377 -23.326 1.00 80.44 81 MET A CA 1
ATOM 629 C C . MET A 1 81 ? 2.016 7.683 -22.547 1.00 80.44 81 MET A C 1
ATOM 631 O O . MET A 1 81 ? 0.928 7.890 -22.002 1.00 80.44 81 MET A O 1
ATOM 635 N N . TYR A 1 82 ? 3.017 8.569 -22.493 1.00 84.00 82 TYR A N 1
ATOM 636 C CA . TYR A 1 82 ? 2.918 9.844 -21.775 1.00 84.00 82 TYR A CA 1
ATOM 637 C C . TYR A 1 82 ? 1.949 10.835 -22.443 1.00 84.00 82 TYR A C 1
ATOM 639 O O . TYR A 1 82 ? 1.351 11.653 -21.749 1.00 84.00 82 TYR A O 1
ATOM 647 N N . GLU A 1 83 ? 1.712 10.725 -23.754 1.00 85.06 83 GLU A N 1
ATOM 648 C CA . GLU A 1 83 ? 0.769 11.587 -24.490 1.00 85.06 83 GLU A CA 1
ATOM 649 C C . GLU A 1 83 ? -0.691 11.150 -24.325 1.00 85.06 83 GLU A C 1
ATOM 651 O O . GLU A 1 83 ? -1.617 11.917 -24.574 1.00 85.06 83 GLU A O 1
ATOM 656 N N . GLN A 1 84 ? -0.913 9.914 -23.878 1.00 83.25 84 GLN A N 1
ATOM 657 C CA . GLN A 1 84 ? -2.237 9.300 -23.761 1.00 83.25 84 GLN A CA 1
ATOM 658 C C . GLN A 1 84 ? -2.828 9.418 -22.341 1.00 83.25 84 GLN A C 1
ATOM 660 O O . GLN A 1 84 ? -3.889 8.863 -22.039 1.00 83.25 84 GLN A O 1
ATOM 665 N N . GLY A 1 85 ? -2.137 10.115 -21.429 1.00 80.56 85 GLY A N 1
ATOM 666 C CA . GLY A 1 85 ? -2.572 10.282 -20.039 1.00 80.56 85 GLY A CA 1
ATOM 667 C C . GLY A 1 85 ? -2.664 8.954 -19.275 1.00 80.56 85 GLY A C 1
ATOM 668 O O . GLY A 1 85 ? -3.593 8.747 -18.484 1.00 80.56 85 GLY A O 1
ATOM 669 N N . LEU A 1 86 ? -1.757 8.011 -19.551 1.00 75.06 86 LEU A N 1
ATOM 670 C CA . LEU A 1 86 ? -1.758 6.665 -18.973 1.00 75.06 86 LEU A CA 1
ATOM 671 C C . LEU A 1 86 ? -0.921 6.626 -17.689 1.00 75.06 86 LEU A C 1
ATOM 673 O O . LEU A 1 86 ? 0.280 6.391 -17.714 1.00 75.06 86 LEU A O 1
ATOM 677 N N . ILE A 1 87 ? -1.562 6.838 -16.543 1.00 77.62 87 ILE A N 1
ATOM 678 C CA . ILE A 1 87 ? -0.871 6.907 -15.242 1.00 77.62 87 ILE A CA 1
ATOM 679 C C . ILE A 1 87 ? -0.633 5.499 -14.661 1.00 77.62 87 ILE A C 1
ATOM 681 O O . ILE A 1 87 ? 0.416 5.210 -14.086 1.00 77.62 87 ILE A O 1
ATOM 685 N N . LEU A 1 88 ? -1.605 4.600 -14.860 1.00 70.88 88 LEU A N 1
ATOM 686 C CA . LEU A 1 88 ? -1.632 3.274 -14.232 1.00 70.88 88 LEU A CA 1
ATOM 687 C C . LEU A 1 88 ? -1.076 2.146 -15.099 1.00 70.88 88 LEU A C 1
ATOM 689 O O . LEU A 1 88 ? -0.620 1.156 -14.552 1.00 70.88 88 LEU A O 1
ATOM 693 N N . LEU A 1 89 ? -1.062 2.271 -16.430 1.00 62.56 89 LEU A N 1
ATOM 694 C CA . LEU A 1 89 ? -0.534 1.202 -17.295 1.00 62.56 89 LEU A CA 1
ATOM 695 C C . LEU A 1 89 ? 0.968 0.949 -17.075 1.00 62.56 89 LEU A C 1
ATOM 697 O O . LEU A 1 89 ? 1.442 -0.162 -17.284 1.00 62.56 89 LEU A O 1
ATOM 701 N N . HIS A 1 90 ? 1.700 1.954 -16.589 1.00 59.75 90 HIS A N 1
ATOM 702 C CA . HIS A 1 90 ? 3.088 1.804 -16.145 1.00 59.75 90 HIS A CA 1
ATOM 703 C C . HIS A 1 90 ? 3.213 1.101 -14.772 1.00 59.75 90 HIS A C 1
ATOM 705 O O . HIS A 1 90 ? 4.298 0.667 -14.401 1.00 59.75 90 HIS A O 1
ATOM 711 N N . HIS A 1 91 ? 2.115 0.981 -14.017 1.00 64.56 91 HIS A N 1
ATOM 712 C CA . HIS A 1 91 ? 2.043 0.493 -12.637 1.00 64.56 91 HIS A CA 1
ATOM 713 C C . HIS A 1 91 ? 0.937 -0.574 -12.507 1.00 64.56 91 HIS A C 1
ATOM 715 O O . HIS A 1 91 ? -0.163 -0.308 -12.026 1.00 64.56 91 HIS A O 1
ATOM 721 N N . LEU A 1 92 ? 1.201 -1.798 -12.969 1.00 59.16 92 LEU A N 1
ATOM 722 C CA . LEU A 1 92 ? 0.204 -2.877 -12.976 1.00 59.16 92 LEU A CA 1
ATOM 723 C C . LEU A 1 92 ? -0.011 -3.472 -11.565 1.00 59.16 92 LEU A C 1
ATOM 725 O O . LEU A 1 92 ? 0.907 -4.071 -11.007 1.00 59.16 92 LEU A O 1
ATOM 729 N N . ALA A 1 93 ? -1.230 -3.370 -11.015 1.00 47.19 93 ALA A N 1
ATOM 730 C CA . ALA A 1 93 ? -1.675 -4.091 -9.809 1.00 47.19 93 ALA A CA 1
ATOM 731 C C . ALA A 1 93 ? -3.174 -4.486 -9.884 1.00 47.19 93 ALA A C 1
ATOM 733 O O . ALA A 1 93 ? -3.970 -3.800 -10.525 1.00 47.19 93 ALA A O 1
ATOM 734 N N . THR A 1 94 ? -3.553 -5.612 -9.259 1.00 50.12 94 THR A N 1
ATOM 735 C CA . THR A 1 94 ? -4.825 -6.355 -9.460 1.00 50.12 94 THR A CA 1
ATOM 736 C C . THR A 1 94 ? -5.786 -6.392 -8.250 1.00 50.12 94 THR A C 1
ATOM 738 O O . THR A 1 94 ? -5.378 -6.196 -7.108 1.00 50.12 94 THR A O 1
ATOM 741 N N . LEU A 1 95 ? -7.070 -6.675 -8.548 1.00 46.22 95 LEU A N 1
ATOM 742 C CA . LEU A 1 95 ? -8.295 -6.687 -7.709 1.00 46.22 95 LEU A CA 1
ATOM 743 C C . LEU A 1 95 ? -8.328 -7.844 -6.674 1.00 46.22 95 LEU A C 1
ATOM 745 O O . LEU A 1 95 ? -7.864 -8.931 -6.994 1.00 46.22 95 LEU A O 1
ATOM 749 N N . VAL A 1 96 ? -8.801 -7.697 -5.421 1.00 54.28 96 VAL A N 1
ATOM 750 C CA . VAL A 1 96 ? -10.202 -7.802 -4.923 1.00 54.28 96 VAL A CA 1
ATOM 751 C C . VAL A 1 96 ? -10.200 -7.485 -3.406 1.00 54.28 96 VAL A C 1
ATOM 753 O O . VAL A 1 96 ? -9.509 -8.186 -2.676 1.00 54.28 96 VAL A O 1
ATOM 756 N N . LEU A 1 97 ? -10.975 -6.500 -2.904 1.00 59.31 97 LEU A N 1
ATOM 757 C CA . LEU A 1 97 ? -11.129 -6.222 -1.446 1.00 59.31 97 LEU A CA 1
ATOM 758 C C . LEU A 1 97 ? -12.516 -5.671 -0.994 1.00 59.31 97 LEU A C 1
ATOM 760 O O . LEU A 1 97 ? -12.729 -5.433 0.192 1.00 59.31 97 LEU A O 1
ATOM 764 N N . GLY A 1 98 ? -13.491 -5.473 -1.892 1.00 55.50 98 GLY A N 1
ATOM 765 C CA . GLY A 1 98 ? -14.729 -4.727 -1.574 1.00 55.50 98 GLY A CA 1
ATOM 766 C C . GLY A 1 98 ? -15.780 -5.454 -0.717 1.00 55.50 98 GLY A C 1
ATOM 767 O O . GLY A 1 98 ? -16.412 -4.837 0.139 1.00 55.50 98 GLY A O 1
ATOM 768 N N . PHE A 1 99 ? -15.973 -6.762 -0.910 1.00 60.84 99 PHE A N 1
ATOM 769 C CA . PHE A 1 99 ? -17.085 -7.498 -0.284 1.00 60.84 99 PHE A CA 1
ATOM 770 C C . PHE A 1 99 ? -16.936 -7.645 1.242 1.00 60.84 99 PHE A C 1
ATOM 772 O O . PHE A 1 99 ? -17.905 -7.479 1.983 1.00 60.84 99 PHE A O 1
ATOM 779 N N . GLY A 1 100 ? -15.710 -7.872 1.728 1.00 66.69 100 GLY A N 1
ATOM 780 C CA . GLY A 1 100 ? -15.434 -7.987 3.165 1.00 66.69 100 GLY A CA 1
ATOM 781 C C . GLY A 1 100 ? -15.737 -6.703 3.947 1.00 66.69 100 GLY A C 1
ATOM 782 O O . GLY A 1 100 ? -16.209 -6.765 5.080 1.00 66.69 100 GLY A O 1
ATOM 783 N N . GLY A 1 101 ? -15.542 -5.532 3.331 1.00 71.38 101 GLY A N 1
ATOM 784 C CA . GLY A 1 101 ? -15.799 -4.242 3.976 1.00 71.38 101 GLY A CA 1
ATOM 785 C C . GLY A 1 101 ? -17.280 -3.986 4.229 1.00 71.38 101 GLY A C 1
ATOM 786 O O . GLY A 1 101 ? -17.662 -3.571 5.321 1.00 71.38 101 GLY A O 1
ATOM 787 N N . ILE A 1 102 ? -18.124 -4.308 3.246 1.00 73.00 102 ILE A N 1
ATOM 788 C CA . ILE A 1 102 ? -19.581 -4.153 3.351 1.00 73.00 102 ILE A CA 1
ATOM 789 C C . ILE A 1 102 ? -20.139 -5.070 4.446 1.00 73.00 102 ILE A C 1
ATOM 791 O O . ILE A 1 102 ? -20.938 -4.627 5.273 1.00 73.00 102 ILE A O 1
ATOM 795 N N . TYR A 1 103 ? -19.675 -6.323 4.494 1.00 78.25 103 TYR A N 1
ATOM 796 C CA . TYR A 1 103 ? -20.083 -7.280 5.522 1.00 78.25 103 TYR A CA 1
ATOM 797 C C . TYR A 1 103 ? -19.773 -6.765 6.936 1.00 78.25 103 TYR A C 1
ATOM 799 O O . TYR A 1 103 ? -20.677 -6.666 7.766 1.00 78.25 103 TYR A O 1
ATOM 807 N N . HIS A 1 104 ? -18.529 -6.355 7.202 1.00 76.75 104 HIS A N 1
ATOM 808 C CA . HIS A 1 104 ? -18.126 -5.888 8.533 1.00 76.75 104 HIS A CA 1
ATOM 809 C C . HIS A 1 104 ? -18.722 -4.525 8.925 1.00 76.75 104 HIS A C 1
ATOM 811 O O . HIS A 1 104 ? -18.896 -4.262 10.112 1.00 76.75 104 HIS A O 1
ATOM 817 N N . ALA A 1 105 ? -19.073 -3.665 7.963 1.00 70.44 105 ALA A N 1
ATOM 818 C CA . ALA A 1 105 ? -19.665 -2.358 8.251 1.00 70.44 105 ALA A CA 1
ATOM 819 C C . ALA A 1 105 ? -21.166 -2.424 8.594 1.00 70.44 105 ALA A C 1
ATOM 821 O O . ALA A 1 105 ? -21.649 -1.613 9.392 1.00 70.44 105 ALA A O 1
ATOM 822 N N . LEU A 1 106 ? -21.908 -3.357 7.982 1.00 78.50 106 LEU A N 1
ATOM 823 C CA . LEU A 1 106 ? -23.374 -3.403 8.061 1.00 78.50 106 LEU A CA 1
ATOM 824 C C . LEU A 1 106 ? -23.923 -4.610 8.829 1.00 78.50 106 LEU A C 1
ATOM 826 O O . LEU A 1 106 ? -24.877 -4.446 9.587 1.00 78.50 106 LEU A O 1
ATOM 830 N N . LEU A 1 107 ? -23.346 -5.798 8.624 1.00 77.75 107 LEU A N 1
ATOM 831 C CA . LEU A 1 107 ? -23.890 -7.076 9.106 1.00 77.75 107 LEU A CA 1
ATOM 832 C C . LEU A 1 107 ? -23.056 -7.704 10.232 1.00 77.75 107 LEU A C 1
ATOM 834 O O . LEU A 1 107 ? -23.565 -8.533 10.982 1.00 77.75 107 LEU A O 1
ATOM 838 N N . GLY A 1 108 ? -21.785 -7.322 10.355 1.00 73.62 108 GLY A N 1
ATOM 839 C CA . GLY A 1 108 ? -20.874 -7.826 11.379 1.00 73.62 108 GLY A CA 1
ATOM 840 C C . GLY A 1 108 ? -21.153 -7.291 12.794 1.00 73.62 108 GLY A C 1
ATOM 841 O O . GLY A 1 108 ? -21.873 -6.302 12.972 1.00 73.62 108 GLY A O 1
ATOM 842 N N . PRO A 1 109 ? -20.558 -7.921 13.825 1.00 74.88 109 PRO A N 1
ATOM 843 C CA . PRO A 1 109 ? -20.669 -7.460 15.207 1.00 74.88 109 PRO A CA 1
ATOM 844 C C . PRO A 1 109 ? -20.085 -6.045 15.371 1.00 74.88 109 PRO A C 1
ATOM 846 O O . PRO A 1 109 ? -19.080 -5.695 14.753 1.00 74.88 109 PRO A O 1
ATOM 849 N N . LYS A 1 110 ? -20.718 -5.211 16.211 1.00 71.06 110 LYS A N 1
ATOM 850 C CA . LYS A 1 110 ? -20.317 -3.800 16.413 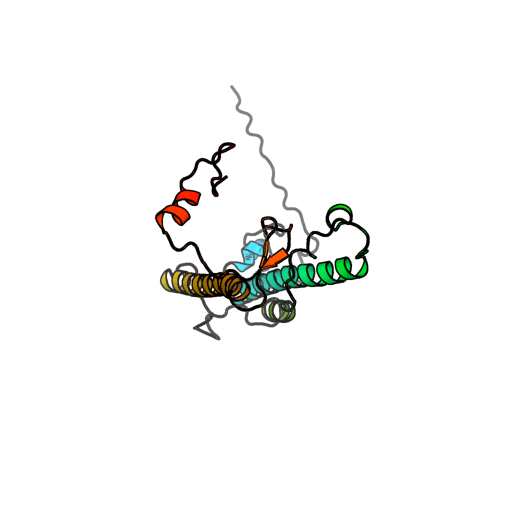1.00 71.06 110 LYS A CA 1
ATOM 851 C C . LYS A 1 110 ? -18.959 -3.666 17.119 1.00 71.06 110 LYS A C 1
ATOM 853 O O . LYS A 1 110 ? -18.221 -2.719 16.846 1.00 71.06 110 LYS A O 1
ATOM 858 N N . THR A 1 111 ? -18.656 -4.619 17.992 1.00 66.31 111 THR A N 1
ATOM 859 C CA . THR A 1 111 ? -17.461 -4.754 18.829 1.00 66.31 111 THR A CA 1
ATOM 860 C C . THR A 1 111 ? -16.923 -6.171 18.646 1.00 66.31 111 THR A C 1
ATOM 862 O O . THR A 1 111 ? -17.695 -7.129 18.608 1.00 66.31 111 THR A O 1
ATOM 865 N N . LEU A 1 112 ? -15.613 -6.320 18.453 1.00 72.06 112 LEU A N 1
ATOM 866 C CA . LEU A 1 112 ? -14.976 -7.630 18.245 1.00 72.06 112 LEU A CA 1
ATOM 867 C C . LEU A 1 112 ? -14.439 -8.239 19.548 1.00 72.06 112 LEU A C 1
ATOM 869 O O . LEU A 1 112 ? -14.047 -9.402 19.558 1.00 72.06 112 LEU A O 1
ATOM 873 N N . GLU A 1 113 ? -14.445 -7.473 20.639 1.00 67.19 113 GLU A N 1
ATOM 874 C CA . GLU A 1 113 ? -13.871 -7.824 21.942 1.00 67.19 113 GLU A CA 1
ATOM 875 C C . GLU A 1 113 ? -14.536 -9.052 22.572 1.00 67.19 113 GLU A C 1
ATOM 877 O O . GLU A 1 113 ? -13.844 -9.886 23.151 1.00 67.19 113 GLU A O 1
ATOM 882 N N . GLU A 1 114 ? -15.854 -9.190 22.424 1.00 63.06 114 GLU A N 1
ATOM 883 C CA . GLU A 1 114 ? -16.627 -10.275 23.042 1.00 63.06 114 GLU A CA 1
ATOM 884 C C . GLU A 1 114 ? -16.663 -11.544 22.182 1.00 63.06 114 GLU A C 1
ATOM 886 O O . GLU A 1 114 ? -16.667 -12.653 22.709 1.00 63.06 114 GLU A O 1
ATOM 891 N N . SER A 1 115 ? -16.682 -11.400 20.852 1.00 68.69 115 SER A N 1
ATOM 892 C CA . SER A 1 115 ? -16.817 -12.541 19.935 1.00 68.69 115 SER A CA 1
ATOM 893 C C . SER A 1 115 ? -15.475 -13.147 19.527 1.00 68.69 115 SER A C 1
ATOM 895 O O . SER A 1 115 ? -15.390 -14.355 19.323 1.00 68.69 115 SER A O 1
ATOM 897 N N . PHE A 1 116 ? -14.421 -12.332 19.399 1.00 71.75 116 PHE A N 1
ATOM 898 C CA . PHE A 1 116 ? -13.105 -12.790 18.957 1.00 71.75 116 PHE A CA 1
ATOM 899 C C . PHE A 1 116 ? -11.974 -12.025 19.672 1.00 71.75 116 PHE A C 1
ATOM 901 O O . PHE A 1 116 ? -11.499 -11.005 19.161 1.00 71.75 116 PHE A O 1
ATOM 908 N N . PRO A 1 117 ? -11.448 -12.535 20.805 1.00 73.69 117 PRO A N 1
ATOM 909 C CA . PRO A 1 117 ? -10.450 -11.826 21.618 1.00 73.69 117 PRO A CA 1
ATOM 910 C C . PRO A 1 117 ? -9.132 -11.546 20.873 1.00 73.69 117 PRO A C 1
ATOM 912 O O . PRO A 1 117 ? -8.407 -10.599 21.187 1.00 73.69 117 PRO A O 1
ATOM 915 N N . PHE A 1 118 ? -8.829 -12.321 19.827 1.00 78.81 118 PHE A N 1
ATOM 916 C CA . PHE A 1 118 ? -7.700 -12.044 18.941 1.00 78.81 118 PHE A CA 1
ATOM 917 C C . PHE A 1 118 ? -7.886 -10.748 18.131 1.00 78.81 118 PHE A C 1
ATOM 919 O O . PHE A 1 118 ? -6.937 -9.972 18.016 1.00 78.81 118 PHE A O 1
ATOM 926 N N . PHE A 1 119 ? -9.095 -10.458 17.640 1.00 78.25 119 PHE A N 1
ATOM 927 C CA . PHE A 1 119 ? -9.383 -9.296 16.785 1.00 78.25 119 PHE A CA 1
ATOM 928 C C . PHE A 1 119 ? -9.894 -8.064 17.550 1.00 78.25 119 PHE A C 1
ATOM 930 O O . PHE A 1 119 ? -9.739 -6.948 17.058 1.00 78.25 119 PHE A O 1
ATOM 937 N N . GLY A 1 120 ? -10.459 -8.231 18.750 1.00 79.94 120 GLY A N 1
ATOM 938 C CA . GLY A 1 120 ? -10.854 -7.111 19.612 1.00 79.94 120 GLY A CA 1
ATOM 939 C C . GLY A 1 120 ? -9.662 -6.331 20.170 1.00 79.94 120 GLY A C 1
ATOM 940 O O . GLY A 1 120 ? -8.593 -6.902 20.409 1.00 79.94 120 GLY A O 1
ATOM 941 N N . TYR A 1 121 ? -9.817 -5.025 20.391 1.00 81.94 121 TYR A N 1
ATOM 942 C CA . TYR A 1 121 ? -8.750 -4.200 20.960 1.00 81.94 121 TYR A CA 1
ATOM 943 C C . TYR A 1 121 ? -9.291 -2.980 21.708 1.00 81.94 121 TYR A C 1
ATOM 945 O O . TYR A 1 121 ? -10.334 -2.428 21.382 1.00 81.94 121 TYR A O 1
ATOM 953 N N . VAL A 1 122 ? -8.516 -2.498 22.680 1.00 86.81 122 VAL A N 1
ATOM 954 C CA . VAL A 1 122 ? -8.772 -1.229 23.369 1.00 86.81 122 VAL A CA 1
ATOM 955 C C . VAL A 1 122 ? -7.626 -0.279 23.046 1.00 86.81 122 VAL A C 1
ATOM 957 O O . VAL A 1 122 ? -6.469 -0.649 23.204 1.00 86.81 122 VAL A O 1
ATOM 960 N N . TRP A 1 123 ? -7.915 0.959 22.634 1.00 85.19 123 TRP A N 1
ATOM 961 C CA . TRP A 1 123 ? -6.889 1.953 22.260 1.00 85.19 123 TRP A CA 1
ATOM 962 C C . TRP A 1 123 ? -5.816 2.191 23.328 1.00 85.19 123 TRP A C 1
ATOM 964 O O . TRP A 1 123 ? -4.673 2.505 23.011 1.00 85.19 123 TRP A O 1
ATOM 974 N N . LYS A 1 124 ? -6.183 2.039 24.604 1.00 88.94 124 LYS A N 1
ATOM 975 C CA . LYS A 1 124 ? -5.270 2.197 25.743 1.00 88.94 124 LYS A CA 1
ATOM 976 C C . LYS A 1 124 ? -4.345 0.990 25.958 1.00 88.94 124 LYS A C 1
ATOM 978 O O . LYS A 1 124 ? -3.369 1.114 26.697 1.00 88.94 124 LYS A O 1
ATOM 983 N N . ASP A 1 125 ? -4.622 -0.156 25.334 1.00 90.31 125 ASP A N 1
ATOM 984 C CA . ASP A 1 125 ? -3.759 -1.335 25.400 1.00 90.31 125 ASP A CA 1
ATOM 985 C C . ASP A 1 125 ? -2.546 -1.160 24.480 1.00 90.31 125 ASP A C 1
ATOM 987 O O . ASP A 1 125 ? -2.582 -1.423 23.275 1.00 90.31 125 ASP A O 1
ATOM 991 N N . ARG A 1 126 ? -1.434 -0.735 25.085 1.00 90.81 126 ARG A N 1
ATOM 992 C CA . ARG A 1 126 ? -0.166 -0.529 24.379 1.00 90.81 126 ARG A CA 1
ATOM 993 C C . ARG A 1 126 ? 0.356 -1.804 23.718 1.00 90.81 126 ARG A C 1
ATOM 995 O O . ARG A 1 126 ? 0.921 -1.706 22.635 1.00 90.81 126 ARG A O 1
ATOM 1002 N N . ASN A 1 127 ? 0.164 -2.971 24.333 1.00 92.00 127 ASN A N 1
ATOM 1003 C CA . ASN A 1 127 ? 0.699 -4.226 23.810 1.00 92.00 127 ASN A CA 1
ATOM 1004 C C . ASN A 1 127 ? -0.076 -4.689 22.571 1.00 92.00 127 ASN A C 1
ATOM 1006 O O . ASN A 1 127 ? 0.512 -5.138 21.585 1.00 92.00 127 ASN A O 1
ATOM 1010 N N . LYS A 1 128 ? -1.405 -4.530 22.574 1.00 86.81 128 LYS A N 1
ATOM 1011 C CA . LYS A 1 128 ? -2.219 -4.855 21.396 1.00 86.81 128 LYS A CA 1
ATOM 1012 C C . LYS A 1 128 ? -1.928 -3.908 20.229 1.00 86.81 128 LYS A C 1
ATOM 1014 O O . LYS A 1 128 ? -1.802 -4.377 19.100 1.00 86.81 128 LYS A O 1
ATOM 1019 N N . MET A 1 129 ? -1.729 -2.614 20.495 1.00 90.00 129 MET A N 1
ATOM 1020 C CA . MET A 1 129 ? -1.351 -1.630 19.469 1.00 90.00 129 MET A CA 1
ATOM 1021 C C . MET A 1 129 ? -0.001 -1.953 18.814 1.00 90.00 129 MET A C 1
ATOM 1023 O O . MET A 1 129 ? 0.095 -1.966 17.586 1.00 90.00 129 MET A O 1
ATOM 1027 N N . THR A 1 130 ? 1.033 -2.265 19.603 1.00 92.62 130 THR A N 1
ATOM 1028 C CA . THR A 1 130 ? 2.353 -2.637 19.062 1.00 92.62 130 THR A CA 1
ATOM 1029 C C . THR A 1 130 ? 2.323 -3.971 18.326 1.00 92.62 130 THR A C 1
ATOM 1031 O O . THR A 1 130 ? 2.992 -4.110 17.306 1.00 92.62 130 THR A O 1
ATOM 1034 N N . THR A 1 131 ? 1.515 -4.932 18.782 1.00 93.00 131 THR A N 1
ATOM 1035 C CA . THR A 1 131 ? 1.325 -6.218 18.092 1.00 93.00 131 THR A CA 1
ATOM 1036 C C . THR A 1 131 ? 0.695 -6.020 16.715 1.00 93.00 131 THR A C 1
ATOM 1038 O O . THR A 1 131 ? 1.207 -6.540 15.723 1.00 93.00 131 THR A O 1
ATOM 1041 N N . ILE A 1 132 ? -0.383 -5.231 16.629 1.00 90.94 132 ILE A N 1
ATOM 1042 C CA . ILE A 1 132 ? -1.032 -4.908 15.352 1.00 90.94 132 ILE A CA 1
ATOM 1043 C C . ILE A 1 132 ? -0.033 -4.206 14.429 1.00 90.94 132 ILE A C 1
ATOM 1045 O O . ILE A 1 132 ? 0.125 -4.622 13.281 1.00 90.94 132 ILE A O 1
ATOM 1049 N N . LEU A 1 133 ? 0.683 -3.193 14.927 1.00 92.56 133 LEU A N 1
ATOM 1050 C CA . LEU A 1 133 ? 1.718 -2.495 14.160 1.00 92.56 133 LEU A CA 1
ATOM 1051 C C . LEU A 1 133 ? 2.804 -3.459 13.655 1.00 92.56 133 LEU A C 1
ATOM 1053 O O . LEU A 1 133 ? 3.161 -3.414 12.481 1.00 92.56 133 LEU A O 1
ATOM 1057 N N . GLY A 1 134 ? 3.294 -4.356 14.511 1.00 94.50 134 GLY A N 1
ATOM 1058 C CA . GLY A 1 134 ? 4.324 -5.336 14.167 1.00 94.50 134 GLY A CA 1
ATOM 1059 C C . GLY A 1 134 ? 3.904 -6.264 13.028 1.00 94.50 134 GLY A C 1
ATOM 1060 O O . GLY A 1 134 ? 4.671 -6.464 12.088 1.00 94.50 134 GLY A O 1
ATOM 1061 N N . ILE A 1 135 ? 2.666 -6.766 13.054 1.00 93.69 135 ILE A N 1
ATOM 1062 C CA . ILE A 1 135 ? 2.127 -7.603 11.970 1.00 93.69 135 ILE A CA 1
ATOM 1063 C C . ILE A 1 135 ? 2.092 -6.823 10.648 1.00 93.69 135 ILE A C 1
ATOM 1065 O O . ILE A 1 135 ? 2.533 -7.338 9.621 1.00 93.69 135 ILE A O 1
ATOM 1069 N N . HIS A 1 136 ? 1.629 -5.569 10.660 1.00 90.62 136 HIS A N 1
ATOM 1070 C CA . HIS A 1 136 ? 1.597 -4.738 9.451 1.00 90.62 136 HIS A CA 1
ATOM 1071 C C . HIS A 1 136 ? 3.002 -4.456 8.905 1.00 90.62 136 HIS A C 1
ATOM 1073 O O . HIS A 1 136 ? 3.206 -4.528 7.696 1.00 90.62 136 HIS A O 1
ATOM 1079 N N . LEU A 1 137 ? 3.984 -4.194 9.774 1.00 94.44 137 LEU A N 1
ATOM 1080 C CA . LEU A 1 137 ? 5.379 -3.999 9.368 1.00 94.44 137 LEU A CA 1
ATOM 1081 C C . LEU A 1 137 ? 5.971 -5.249 8.704 1.00 94.44 137 LEU A C 1
ATOM 1083 O O . LEU A 1 137 ? 6.677 -5.125 7.706 1.00 94.44 137 LEU A O 1
ATOM 1087 N N . ILE A 1 138 ? 5.647 -6.447 9.200 1.00 95.31 138 ILE A N 1
ATOM 1088 C CA . ILE A 1 138 ? 6.060 -7.706 8.563 1.00 95.31 138 ILE A CA 1
ATOM 1089 C C . ILE A 1 138 ? 5.432 -7.833 7.171 1.00 95.31 138 ILE A C 1
ATOM 1091 O O . ILE A 1 138 ? 6.141 -8.135 6.212 1.00 95.31 138 ILE A O 1
ATOM 1095 N N . LEU A 1 139 ? 4.130 -7.564 7.030 1.00 90.88 139 LEU A N 1
ATOM 1096 C CA . LEU A 1 139 ? 3.441 -7.625 5.735 1.00 90.88 139 LEU A CA 1
ATOM 1097 C C . LEU A 1 139 ? 4.008 -6.613 4.729 1.00 90.88 139 LEU A C 1
ATOM 1099 O O . LEU A 1 139 ? 4.225 -6.960 3.569 1.00 90.88 139 LEU A O 1
ATOM 1103 N N . LEU A 1 140 ? 4.302 -5.387 5.170 1.00 89.88 140 LEU A N 1
ATOM 1104 C CA . LEU A 1 140 ? 4.957 -4.372 4.340 1.00 89.88 140 LEU A CA 1
ATOM 1105 C C . LEU A 1 140 ? 6.374 -4.799 3.938 1.00 89.88 140 LEU A C 1
ATOM 1107 O O . LEU A 1 140 ? 6.751 -4.643 2.777 1.00 89.88 140 LEU A O 1
ATOM 1111 N N . GLY A 1 141 ? 7.136 -5.389 4.863 1.00 90.31 141 GLY A N 1
ATOM 1112 C CA . GLY A 1 141 ? 8.452 -5.960 4.581 1.00 90.31 141 GLY A CA 1
ATOM 1113 C C . GLY A 1 141 ? 8.387 -7.057 3.519 1.00 90.31 141 GLY A C 1
ATOM 1114 O O . GLY A 1 141 ? 9.127 -7.008 2.538 1.00 90.31 141 GLY A O 1
ATOM 1115 N N . LEU A 1 142 ? 7.451 -8.001 3.653 1.00 93.94 142 LEU A N 1
ATOM 1116 C CA . LEU A 1 142 ? 7.197 -9.030 2.638 1.00 93.94 142 LEU A CA 1
ATOM 1117 C C . LEU A 1 142 ? 6.815 -8.407 1.286 1.00 93.94 142 LEU A C 1
ATOM 1119 O O . LEU A 1 142 ? 7.331 -8.836 0.256 1.00 93.94 142 LEU A O 1
ATOM 1123 N N . GLY A 1 143 ? 5.988 -7.357 1.284 1.00 86.12 143 GLY A N 1
ATOM 1124 C CA . GLY A 1 143 ? 5.654 -6.586 0.084 1.00 86.12 143 GLY A CA 1
ATOM 1125 C C . GLY A 1 143 ? 6.880 -5.982 -0.610 1.00 86.12 143 GLY A C 1
ATOM 1126 O O . GLY A 1 143 ? 7.016 -6.098 -1.828 1.00 86.12 143 GLY A O 1
ATOM 1127 N N . ALA A 1 144 ? 7.818 -5.408 0.148 1.00 87.00 144 ALA A N 1
ATOM 1128 C CA . ALA A 1 144 ? 9.079 -4.899 -0.396 1.00 87.00 144 ALA A CA 1
ATOM 1129 C C . ALA A 1 144 ? 9.953 -6.026 -0.979 1.00 87.00 144 ALA A C 1
ATOM 1131 O O . ALA A 1 144 ? 10.535 -5.872 -2.056 1.00 87.00 144 ALA A O 1
ATOM 1132 N N . PHE A 1 145 ? 9.996 -7.192 -0.325 1.00 89.44 145 PHE A N 1
ATOM 1133 C CA . PHE A 1 145 ? 10.707 -8.360 -0.849 1.00 89.44 145 PHE A CA 1
ATOM 1134 C C . PHE A 1 145 ? 10.103 -8.890 -2.153 1.00 89.44 145 PHE A C 1
ATOM 1136 O O . PHE A 1 145 ? 10.863 -9.330 -3.015 1.00 89.44 145 PHE A O 1
ATOM 1143 N N . LEU A 1 146 ? 8.783 -8.813 -2.360 1.00 88.44 146 LEU A N 1
ATOM 1144 C CA . LEU A 1 146 ? 8.164 -9.222 -3.630 1.00 88.44 146 LEU A CA 1
ATOM 1145 C C . LEU A 1 146 ? 8.729 -8.445 -4.830 1.00 88.44 146 LEU A C 1
ATOM 1147 O O . LEU A 1 146 ? 8.954 -9.037 -5.888 1.00 88.44 146 LEU A O 1
ATOM 1151 N N . LEU A 1 147 ? 9.036 -7.153 -4.664 1.00 85.75 147 LEU A N 1
ATOM 1152 C CA . LEU A 1 147 ? 9.695 -6.361 -5.707 1.00 85.75 147 LEU A CA 1
ATOM 1153 C C . LEU A 1 147 ? 11.119 -6.867 -5.990 1.00 85.75 147 LEU A C 1
ATOM 1155 O O . LEU A 1 147 ? 11.516 -6.986 -7.150 1.00 85.75 147 LEU A O 1
ATOM 1159 N N . VAL A 1 148 ? 11.871 -7.224 -4.946 1.00 88.38 148 VAL A N 1
ATOM 1160 C CA . VAL A 1 148 ? 13.210 -7.817 -5.091 1.00 88.38 148 VAL A CA 1
ATOM 1161 C C . VAL A 1 148 ? 13.121 -9.151 -5.832 1.00 88.38 148 VAL A C 1
ATOM 1163 O O . VAL A 1 148 ? 13.830 -9.360 -6.814 1.00 88.38 148 VAL A O 1
ATOM 1166 N N . PHE A 1 149 ? 12.195 -10.031 -5.442 1.00 90.56 149 PHE A N 1
ATOM 1167 C CA . PHE A 1 149 ? 11.965 -11.297 -6.139 1.00 90.56 149 PHE A CA 1
ATOM 1168 C C . PHE A 1 149 ? 11.607 -11.084 -7.617 1.00 90.56 149 PHE A C 1
ATOM 1170 O O . PHE A 1 149 ? 12.133 -11.792 -8.482 1.00 90.56 149 PHE A O 1
ATOM 1177 N N . LYS A 1 150 ? 10.774 -10.081 -7.931 1.00 87.38 150 LYS A N 1
ATOM 1178 C CA . LYS A 1 150 ? 10.442 -9.702 -9.312 1.00 87.38 150 LYS A CA 1
ATOM 1179 C C . LYS A 1 150 ? 11.684 -9.297 -10.113 1.00 87.38 150 LYS A C 1
ATOM 1181 O O . LYS A 1 150 ? 11.843 -9.742 -11.251 1.00 87.38 150 LYS A O 1
ATOM 1186 N N . ALA A 1 151 ? 12.560 -8.490 -9.521 1.00 87.94 151 ALA A N 1
ATOM 1187 C CA . ALA A 1 151 ? 13.763 -7.974 -10.171 1.00 87.94 151 ALA A CA 1
ATOM 1188 C C . ALA A 1 151 ? 14.859 -9.037 -10.378 1.00 87.94 151 ALA A C 1
ATOM 1190 O O . ALA A 1 151 ? 15.580 -8.988 -11.377 1.00 87.94 151 ALA A O 1
ATOM 1191 N N . LEU A 1 152 ? 14.983 -9.998 -9.459 1.00 90.75 152 LEU A N 1
ATOM 1192 C CA . LEU A 1 152 ? 16.009 -11.043 -9.521 1.00 90.75 152 LEU A CA 1
ATOM 1193 C C . LEU A 1 152 ? 15.582 -12.231 -10.392 1.00 90.75 152 LEU A C 1
ATOM 1195 O O . LEU A 1 152 ? 16.322 -12.672 -11.272 1.00 90.75 152 LEU A O 1
ATOM 1199 N N . TYR A 1 153 ? 14.375 -12.754 -10.161 1.00 90.00 153 TYR A N 1
ATOM 1200 C CA . TYR A 1 153 ? 13.980 -14.066 -10.679 1.00 90.00 153 TYR A CA 1
ATOM 1201 C C . TYR A 1 153 ? 12.939 -13.970 -11.800 1.00 90.00 153 TYR A C 1
ATOM 1203 O O . TYR A 1 153 ? 13.091 -14.615 -12.843 1.00 90.00 153 TYR A O 1
ATOM 1211 N N . PHE A 1 154 ? 11.920 -13.122 -11.644 1.00 88.88 154 PHE A N 1
ATOM 1212 C CA . PHE A 1 154 ? 10.766 -13.067 -12.552 1.00 88.88 154 PHE A CA 1
ATOM 1213 C C . PHE A 1 154 ? 10.927 -12.022 -13.661 1.00 88.88 154 PHE A C 1
ATOM 1215 O O . PHE A 1 154 ? 10.255 -10.989 -13.694 1.00 88.88 154 PHE A O 1
ATOM 1222 N N . GLY A 1 155 ? 11.829 -12.300 -14.600 1.00 85.00 155 GLY A N 1
ATOM 1223 C CA . GLY A 1 155 ? 11.992 -11.511 -15.827 1.00 85.00 155 GLY A CA 1
ATOM 1224 C C . GLY A 1 155 ? 12.661 -10.145 -15.649 1.00 85.00 155 GLY A C 1
ATOM 1225 O O . GLY A 1 155 ? 13.022 -9.545 -16.649 1.00 85.00 155 GLY A O 1
ATOM 1226 N N . GLY A 1 156 ? 12.897 -9.678 -14.418 1.00 89.56 156 GLY A N 1
ATOM 1227 C CA . GLY A 1 156 ? 13.620 -8.434 -14.166 1.00 89.56 156 GLY A CA 1
ATOM 1228 C C . GLY A 1 156 ? 12.744 -7.184 -14.137 1.00 89.56 156 GLY A C 1
ATOM 1229 O O . GLY A 1 156 ? 11.522 -7.262 -13.980 1.00 89.56 156 GLY A O 1
ATOM 1230 N N . VAL A 1 157 ? 13.380 -6.023 -14.249 1.00 88.12 157 VAL A N 1
ATOM 1231 C CA . VAL A 1 157 ? 12.734 -4.703 -14.298 1.00 88.12 157 VAL A CA 1
ATOM 1232 C C . VAL A 1 157 ? 13.226 -3.937 -15.521 1.00 88.12 157 VAL A C 1
ATOM 1234 O O . VAL A 1 157 ? 14.304 -4.222 -16.042 1.00 88.12 157 VAL A O 1
ATOM 1237 N N . TYR A 1 158 ? 12.421 -2.993 -16.001 1.00 87.19 158 TYR A N 1
ATOM 1238 C CA . TYR A 1 158 ? 12.814 -2.127 -17.108 1.00 87.19 158 TYR A CA 1
ATOM 1239 C C . TYR A 1 158 ? 13.912 -1.154 -16.658 1.00 87.19 158 TYR A C 1
ATOM 1241 O O . TYR A 1 158 ? 13.740 -0.451 -15.663 1.00 87.19 158 TYR A O 1
ATOM 1249 N N . ASP A 1 159 ? 15.032 -1.131 -17.380 1.00 89.94 159 ASP A N 1
ATOM 1250 C CA . ASP A 1 159 ? 16.189 -0.276 -17.126 1.00 89.94 159 ASP A CA 1
ATOM 1251 C C . ASP A 1 159 ? 16.429 0.651 -18.319 1.00 89.94 159 ASP A C 1
ATOM 1253 O O . ASP A 1 159 ? 16.854 0.217 -19.389 1.00 89.94 159 ASP A O 1
ATOM 1257 N N . THR A 1 160 ? 16.192 1.947 -18.121 1.00 88.38 160 THR A N 1
ATOM 1258 C CA . THR A 1 160 ? 16.437 2.988 -19.130 1.00 88.38 160 THR A CA 1
ATOM 1259 C C . THR A 1 160 ? 17.919 3.208 -19.428 1.00 88.38 160 THR A C 1
ATOM 1261 O O . THR A 1 160 ? 18.243 3.786 -20.460 1.00 88.38 160 THR A O 1
ATOM 1264 N N . TRP A 1 161 ? 18.814 2.767 -18.541 1.00 91.31 161 TRP A N 1
ATOM 1265 C CA . TRP A 1 161 ? 20.265 2.932 -18.650 1.00 91.31 161 TRP A CA 1
ATOM 1266 C C . TRP A 1 161 ? 20.961 1.698 -19.234 1.00 91.31 161 TRP A C 1
ATOM 1268 O O . TRP A 1 161 ? 22.187 1.579 -19.162 1.00 91.31 161 TRP A O 1
ATOM 1278 N N . ALA A 1 162 ? 20.202 0.764 -19.812 1.00 88.38 162 ALA A N 1
ATOM 1279 C CA . ALA A 1 162 ? 20.781 -0.400 -20.459 1.00 88.38 162 ALA A CA 1
ATOM 1280 C C . ALA A 1 162 ? 21.681 0.024 -21.651 1.00 88.38 162 ALA A C 1
ATOM 1282 O O . ALA A 1 162 ? 21.329 0.941 -22.400 1.00 88.38 162 ALA A O 1
ATOM 1283 N N . PRO A 1 163 ? 22.845 -0.631 -21.872 1.00 86.50 163 PRO A N 1
ATOM 1284 C CA . PRO A 1 163 ? 23.871 -0.155 -22.814 1.00 86.50 163 PRO A CA 1
ATOM 1285 C C . PRO A 1 163 ? 23.443 0.011 -24.282 1.00 86.50 163 PRO A C 1
ATOM 1287 O O . PRO A 1 163 ? 24.178 0.612 -25.060 1.00 86.50 163 PRO A O 1
ATOM 1290 N N . ARG A 1 164 ? 22.297 -0.550 -24.689 1.00 84.62 164 ARG A N 1
ATOM 1291 C CA . ARG A 1 164 ? 21.769 -0.500 -26.066 1.00 84.62 164 ARG A CA 1
ATOM 1292 C C .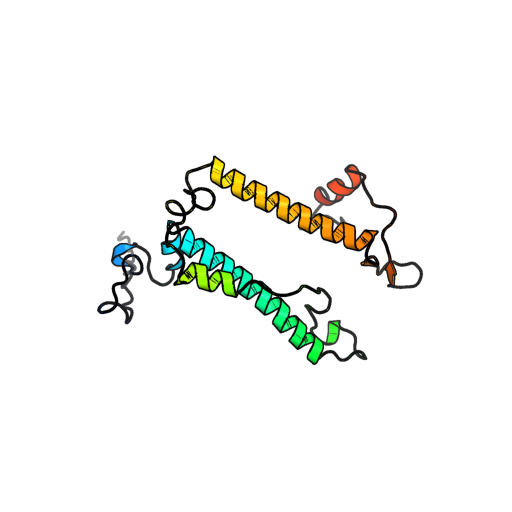 ARG A 1 164 ? 20.448 0.276 -26.177 1.00 84.62 164 ARG A C 1
ATOM 1294 O O . ARG A 1 164 ? 19.736 0.116 -27.163 1.00 84.62 164 ARG A O 1
ATOM 1301 N N . GLY A 1 165 ? 20.139 1.116 -25.188 1.00 85.44 165 GLY A N 1
ATOM 1302 C CA . GLY A 1 165 ? 18.819 1.727 -25.017 1.00 85.44 165 GLY A CA 1
ATOM 1303 C C . GLY A 1 165 ? 17.966 0.935 -24.027 1.00 85.44 165 GLY A C 1
ATOM 1304 O O . GLY A 1 165 ? 18.327 -0.181 -23.659 1.00 85.44 165 GLY A O 1
ATOM 1305 N N . GLY A 1 166 ? 16.872 1.542 -23.557 1.00 88.75 166 GLY A N 1
ATOM 1306 C CA . GLY A 1 166 ? 16.069 0.995 -22.463 1.00 88.75 166 GLY A CA 1
ATOM 1307 C C . GLY A 1 166 ? 15.528 -0.408 -22.752 1.00 88.75 166 GLY A C 1
ATOM 1308 O O . GLY A 1 166 ? 14.917 -0.629 -23.794 1.00 8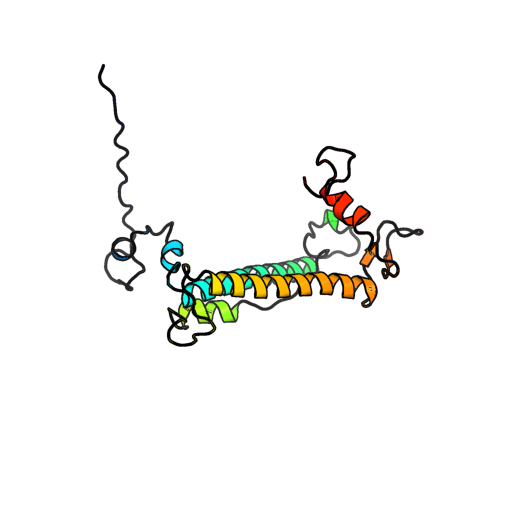8.75 166 GLY A O 1
ATOM 1309 N N . ASP A 1 167 ? 15.749 -1.341 -21.825 1.00 89.88 167 ASP A N 1
ATOM 1310 C CA . ASP A 1 167 ? 15.353 -2.747 -21.973 1.00 89.88 167 ASP A CA 1
ATOM 1311 C C . ASP A 1 167 ? 15.022 -3.387 -20.615 1.00 89.88 167 ASP A C 1
ATOM 1313 O O . ASP A 1 167 ? 15.421 -2.901 -19.553 1.00 89.88 167 ASP A O 1
ATOM 1317 N N . VAL A 1 168 ? 14.278 -4.491 -20.628 1.00 88.31 168 VAL A N 1
ATOM 1318 C CA . VAL A 1 168 ? 13.967 -5.270 -19.428 1.00 88.31 168 VAL A CA 1
ATOM 1319 C C . VAL A 1 168 ? 15.144 -6.175 -19.088 1.00 88.31 168 VAL A C 1
ATOM 1321 O O . VAL A 1 168 ? 15.493 -7.079 -19.845 1.00 88.31 168 VAL A O 1
ATOM 1324 N N . ARG A 1 169 ? 15.731 -5.986 -17.902 1.00 89.75 169 ARG A N 1
ATOM 1325 C CA . ARG A 1 169 ? 16.864 -6.794 -17.442 1.00 89.75 169 ARG A CA 1
ATOM 1326 C C . ARG A 1 169 ? 16.664 -7.347 -16.041 1.00 89.75 169 ARG A C 1
ATOM 1328 O O . ARG A 1 169 ? 16.125 -6.691 -15.148 1.00 89.75 169 ARG A O 1
ATOM 1335 N N . LYS A 1 170 ? 17.171 -8.561 -15.824 1.00 91.25 170 LYS A N 1
ATOM 1336 C CA . LYS A 1 170 ? 17.319 -9.124 -14.478 1.00 91.25 170 LYS A CA 1
ATOM 1337 C C . LYS A 1 170 ? 18.452 -8.414 -13.749 1.00 91.25 170 LYS A C 1
ATOM 1339 O O . LYS A 1 170 ? 19.496 -8.123 -14.332 1.00 91.25 170 LYS A O 1
ATOM 1344 N N . ILE A 1 171 ? 18.251 -8.159 -12.465 1.00 91.06 171 ILE A N 1
ATOM 1345 C CA . ILE A 1 171 ? 19.302 -7.629 -11.602 1.00 91.06 171 ILE A CA 1
ATOM 1346 C C . ILE A 1 171 ? 20.056 -8.820 -11.021 1.00 91.06 171 ILE A C 1
ATOM 1348 O O . ILE A 1 171 ? 19.460 -9.683 -10.394 1.00 91.06 171 ILE A O 1
ATOM 1352 N N . THR A 1 172 ? 21.359 -8.901 -11.265 1.00 90.56 172 THR A N 1
ATOM 1353 C CA . THR A 1 172 ? 22.202 -9.998 -10.759 1.00 90.56 172 THR A CA 1
ATOM 1354 C C . THR A 1 172 ? 23.113 -9.541 -9.627 1.00 90.56 172 THR A C 1
ATOM 1356 O O . THR A 1 172 ? 23.315 -10.277 -8.668 1.00 90.56 172 THR A O 1
ATOM 1359 N N . ASN A 1 173 ? 23.602 -8.302 -9.699 1.00 92.69 173 ASN A N 1
ATOM 1360 C CA . ASN A 1 173 ? 24.481 -7.704 -8.701 1.00 92.69 173 ASN A CA 1
ATOM 1361 C C . ASN A 1 173 ? 23.735 -6.595 -7.952 1.00 92.69 173 ASN A C 1
ATOM 1363 O O . ASN A 1 173 ? 23.505 -5.515 -8.496 1.00 92.69 173 ASN A O 1
ATOM 1367 N N . LEU A 1 174 ? 23.334 -6.882 -6.713 1.00 90.81 174 LEU A N 1
ATOM 1368 C CA . LEU A 1 174 ? 22.657 -5.935 -5.826 1.00 90.81 174 LEU A CA 1
ATOM 1369 C C . LEU A 1 174 ? 23.673 -5.099 -5.044 1.00 90.81 174 LEU A C 1
ATOM 1371 O O . LEU A 1 174 ? 24.651 -5.624 -4.511 1.00 90.81 174 LEU A O 1
ATOM 1375 N N . THR A 1 175 ? 23.394 -3.807 -4.885 1.00 92.69 175 THR A N 1
ATOM 1376 C CA . THR A 1 175 ? 24.141 -2.960 -3.951 1.00 92.69 175 THR A CA 1
ATOM 1377 C C . THR A 1 175 ? 23.701 -3.276 -2.525 1.00 92.69 175 THR A C 1
ATOM 1379 O O . THR A 1 175 ? 22.626 -2.865 -2.104 1.00 92.69 175 THR A O 1
ATOM 1382 N N . LEU A 1 176 ? 24.540 -3.994 -1.778 1.00 92.94 176 LEU A N 1
ATOM 1383 C CA . LEU A 1 176 ? 24.288 -4.352 -0.373 1.00 92.94 176 LEU A CA 1
ATOM 1384 C C . LEU A 1 176 ? 25.104 -3.516 0.623 1.00 92.94 176 LEU A C 1
ATOM 1386 O O . LEU A 1 176 ? 24.993 -3.711 1.829 1.00 92.94 176 LEU A O 1
ATOM 1390 N N . SER A 1 177 ? 25.932 -2.591 0.129 1.00 95.12 177 SER A N 1
ATOM 1391 C CA . SER A 1 177 ? 26.770 -1.744 0.978 1.00 95.12 177 SER A CA 1
ATOM 1392 C C . SER A 1 177 ? 25.914 -0.775 1.809 1.00 95.12 177 SER A C 1
ATOM 1394 O O . SER A 1 177 ? 25.277 0.111 1.224 1.00 95.12 177 SER A O 1
ATOM 1396 N N . PRO A 1 178 ? 25.930 -0.865 3.156 1.00 92.00 178 PRO A N 1
ATOM 1397 C CA . PRO A 1 178 ? 25.138 0.019 4.008 1.00 92.00 178 PRO A CA 1
ATOM 1398 C C . PRO A 1 178 ? 25.523 1.490 3.848 1.00 92.00 178 PRO A C 1
ATOM 1400 O O . PRO A 1 178 ? 24.654 2.354 3.881 1.00 92.00 178 PRO A O 1
ATOM 1403 N N . SER A 1 179 ? 26.807 1.789 3.620 1.00 93.12 179 SER A N 1
ATOM 1404 C CA . SER A 1 179 ? 27.278 3.168 3.450 1.00 93.12 179 SER A CA 1
ATOM 1405 C C . SER A 1 179 ? 26.686 3.838 2.212 1.00 93.12 179 SER A C 1
ATOM 1407 O O . SER A 1 179 ? 26.371 5.023 2.248 1.00 93.12 179 SER A O 1
ATOM 1409 N N . ILE A 1 180 ? 26.475 3.077 1.135 1.00 90.56 180 ILE A N 1
ATOM 1410 C CA . ILE A 1 180 ? 25.843 3.585 -0.086 1.00 90.56 180 ILE A CA 1
ATOM 1411 C C . ILE A 1 180 ? 24.339 3.758 0.143 1.00 90.56 180 ILE A C 1
ATOM 1413 O O . ILE A 1 180 ? 23.797 4.813 -0.171 1.00 90.56 180 ILE A O 1
ATOM 1417 N N . ILE A 1 181 ? 23.678 2.756 0.734 1.00 91.19 181 ILE A N 1
ATOM 1418 C CA . ILE A 1 181 ? 22.226 2.771 0.977 1.00 91.19 181 ILE A CA 1
ATOM 1419 C C . ILE A 1 181 ? 21.841 3.922 1.918 1.00 91.19 181 ILE A C 1
ATOM 1421 O O . ILE A 1 181 ? 21.032 4.772 1.553 1.00 91.19 181 ILE A O 1
ATOM 1425 N N . PHE A 1 182 ? 22.457 4.002 3.101 1.00 91.31 182 PHE A N 1
ATOM 1426 C CA . PHE A 1 182 ? 22.202 5.088 4.052 1.00 91.31 182 PHE A CA 1
ATOM 1427 C C . PHE A 1 182 ? 22.774 6.429 3.575 1.00 91.31 182 PHE A C 1
ATOM 1429 O O . PHE A 1 182 ? 22.266 7.481 3.956 1.00 91.31 182 PHE A O 1
ATOM 1436 N N . GLY A 1 183 ? 23.771 6.413 2.686 1.00 89.12 183 GLY A N 1
ATOM 1437 C CA . GLY A 1 183 ? 24.285 7.613 2.031 1.00 89.12 183 GLY A CA 1
ATOM 1438 C C . GLY A 1 183 ? 23.210 8.376 1.251 1.00 89.12 183 GLY A C 1
ATOM 1439 O O . GLY A 1 183 ? 23.203 9.603 1.288 1.00 89.12 183 GLY A O 1
ATOM 1440 N N . TYR A 1 184 ? 22.255 7.684 0.614 1.00 89.12 184 TYR A N 1
ATOM 1441 C CA . TYR A 1 184 ? 21.111 8.331 -0.051 1.00 89.12 184 TYR A CA 1
ATOM 1442 C C . TYR A 1 184 ? 20.151 9.029 0.921 1.00 89.12 184 TYR A C 1
ATOM 1444 O O . TYR A 1 184 ? 19.537 10.030 0.553 1.00 89.12 184 TYR A O 1
ATOM 1452 N N . LEU A 1 185 ? 20.045 8.539 2.160 1.00 89.25 185 LEU A N 1
ATOM 1453 C CA . LEU A 1 185 ? 19.181 9.123 3.189 1.00 89.25 185 LEU A CA 1
ATOM 1454 C C . LEU A 1 185 ? 19.764 10.420 3.767 1.00 89.25 185 LEU A C 1
ATOM 1456 O O . LEU A 1 185 ? 19.024 11.333 4.107 1.00 89.25 185 LEU A O 1
ATOM 1460 N N . LEU A 1 186 ? 21.091 10.493 3.886 1.00 86.75 186 LEU A N 1
ATOM 1461 C CA . LEU A 1 186 ? 21.796 11.605 4.535 1.00 86.75 186 LEU A CA 1
ATOM 1462 C C . LEU A 1 186 ? 22.230 12.710 3.561 1.00 86.75 186 LEU A C 1
ATOM 1464 O O . LEU A 1 186 ? 22.783 13.730 3.976 1.00 86.75 186 LEU A O 1
ATOM 1468 N N . LYS A 1 187 ? 22.010 12.512 2.260 1.00 87.94 187 LYS A N 1
ATOM 1469 C CA . LYS A 1 187 ? 22.256 13.524 1.232 1.00 87.94 187 LYS A CA 1
ATOM 1470 C C . LYS A 1 187 ? 21.265 14.683 1.364 1.00 87.94 187 LYS A C 1
ATOM 1472 O O . LYS A 1 187 ? 20.145 14.534 1.836 1.00 87.94 187 LYS A O 1
ATOM 1477 N N . SER A 1 188 ? 21.712 15.865 0.950 1.00 84.94 188 SER A N 1
ATOM 1478 C CA . SER A 1 188 ? 20.919 17.092 1.038 1.00 84.94 188 SER A CA 1
ATOM 1479 C C . SER A 1 188 ? 19.701 17.059 0.103 1.00 84.94 188 SER A C 1
ATOM 1481 O O . SER A 1 188 ? 19.845 16.563 -1.016 1.00 84.94 188 SER A O 1
ATOM 1483 N N . PRO A 1 189 ? 18.573 17.683 0.493 1.00 85.94 189 PRO A N 1
ATOM 1484 C CA . PRO A 1 189 ? 17.394 17.835 -0.367 1.00 85.94 189 PRO A CA 1
ATOM 1485 C C . PRO A 1 189 ? 17.586 18.862 -1.499 1.00 85.94 189 PRO A C 1
ATOM 1487 O O . PRO A 1 189 ? 16.734 18.994 -2.373 1.00 85.94 189 PRO A O 1
ATOM 1490 N N . PHE A 1 190 ? 18.675 19.642 -1.487 1.00 86.31 190 PHE A N 1
ATOM 1491 C CA . PHE A 1 190 ? 18.899 20.696 -2.478 1.00 86.31 190 PHE A CA 1
ATOM 1492 C C . PHE A 1 190 ? 19.422 20.146 -3.812 1.00 86.31 190 PHE A C 1
ATOM 1494 O O . PHE A 1 190 ? 20.086 19.108 -3.869 1.00 86.31 190 PHE A O 1
ATOM 1501 N N . GLY A 1 191 ? 19.142 20.887 -4.889 1.00 85.88 191 GLY A N 1
ATOM 1502 C CA . GLY A 1 191 ? 19.458 20.493 -6.262 1.00 85.88 191 GLY A CA 1
ATOM 1503 C C . GLY A 1 191 ? 20.908 20.032 -6.456 1.00 85.88 191 GLY A C 1
ATOM 1504 O O . GLY A 1 191 ? 21.846 20.641 -5.941 1.00 85.88 191 GLY A O 1
ATOM 1505 N N . GLY A 1 192 ? 21.075 18.940 -7.206 1.00 81.88 192 GLY A N 1
ATOM 1506 C CA . GLY A 1 192 ? 22.377 18.365 -7.560 1.00 81.88 192 GLY A CA 1
ATOM 1507 C C . GLY A 1 192 ? 23.012 17.453 -6.505 1.00 81.88 192 GLY A C 1
ATOM 1508 O O . GLY A 1 192 ? 24.162 17.060 -6.683 1.00 81.88 192 GLY A O 1
ATOM 1509 N N . LYS A 1 193 ? 22.316 17.128 -5.402 1.00 79.12 193 LYS A N 1
ATOM 1510 C CA . LYS A 1 193 ? 22.852 16.251 -4.341 1.00 79.12 193 LYS A CA 1
ATOM 1511 C C . LYS A 1 193 ? 22.165 14.888 -4.214 1.00 79.12 193 LYS A C 1
ATOM 1513 O O . LYS A 1 193 ? 22.573 14.122 -3.347 1.00 79.12 193 LYS A O 1
ATOM 1518 N N . ASP A 1 194 ? 21.213 14.559 -5.091 1.00 77.19 194 ASP A N 1
ATOM 1519 C CA . ASP A 1 194 ? 20.561 13.241 -5.232 1.00 77.19 194 ASP A CA 1
ATOM 1520 C C . ASP A 1 194 ? 20.126 12.590 -3.901 1.00 77.19 194 ASP A C 1
ATOM 1522 O O . ASP A 1 194 ? 20.313 11.387 -3.692 1.00 77.19 194 ASP A O 1
ATOM 1526 N N . GLY A 1 195 ? 19.620 13.393 -2.959 1.00 80.44 195 GLY A N 1
ATOM 1527 C CA . GLY A 1 195 ? 19.055 12.908 -1.700 1.00 80.44 195 GLY A CA 1
ATOM 1528 C C . GLY A 1 195 ? 17.658 12.320 -1.885 1.00 80.44 195 GLY A C 1
ATOM 1529 O O . GLY A 1 195 ? 16.897 12.776 -2.735 1.00 80.44 195 GLY A O 1
ATOM 1530 N N . LEU A 1 196 ? 17.324 11.296 -1.091 1.00 79.75 196 LEU A N 1
ATOM 1531 C CA . LEU A 1 196 ? 15.994 10.669 -1.112 1.00 79.75 196 LEU A CA 1
ATOM 1532 C C . LEU A 1 196 ? 14.961 11.451 -0.285 1.00 79.75 196 LEU A C 1
ATOM 1534 O O . LEU A 1 196 ? 13.766 11.382 -0.563 1.00 79.75 196 LEU A O 1
ATOM 1538 N N . LEU A 1 197 ? 15.415 12.167 0.745 1.00 70.19 197 LEU A N 1
ATOM 1539 C CA . LEU A 1 197 ? 14.572 13.045 1.547 1.00 70.19 197 LEU A CA 1
ATOM 1540 C C . LEU A 1 197 ? 14.524 14.402 0.843 1.00 70.19 197 LEU A C 1
ATOM 1542 O O . LEU A 1 197 ? 15.554 15.069 0.764 1.00 70.19 197 LEU A O 1
ATOM 1546 N N . VAL A 1 198 ? 13.357 14.759 0.304 1.00 55.94 198 VAL A N 1
ATOM 1547 C CA . VAL A 1 198 ? 13.048 16.082 -0.265 1.00 55.94 198 VAL A CA 1
ATOM 1548 C C . VAL A 1 198 ? 12.192 16.852 0.726 1.00 55.94 198 VAL A C 1
ATOM 1550 O O . VAL A 1 198 ? 11.232 16.242 1.249 1.00 55.94 198 VAL A O 1
#

Radius of gyration: 25.56 Å; chains: 1; bounding box: 65×65×58 Å

Secondary structure (DSSP, 8-state):
---------------TTSSS---TTSSHHHHS--GGGGGGGGTT-HHHHHHHHHHHHHHHHHHHHHHHHHHHHT--TTS-GGGGT-SSTTS------HHHHHIIIIIS-S-STTT-TTT---TT-HHHHHHHHHHHHHHHHHHHHHHHHHHHTSS-EEETT-BTBSEEE---S----HHHHHHHHHS-SSTTS--S--

Foldseek 3Di:
DDDDDDPPDPDPDDDPPPPDDCPDQQDCVRPVDDPVRSVVSLQQQLLQVVLQVLQVVQVVQVCLAVLCVVCVVQDDPVDDPVVSVNPNVLPDDHDDRHPSSVCSNPPNHRACVVVPVLRGDDPPPPVNVVVVVVVVVVVVVVVVVVLVCCQAPVQHAWDQVPPVGIDGDRDDDDDPDPCVVCVLCPFDPDPPGNHPPD

InterPro domains:
  IPR000932 Photosystem antenna protein-like [PF00421] (31-95)
  IPR036001 Photosystem antenna protein-like superfamily [SSF161077] (28-193)

Organism: Helianthus annuus (NCBI:txid4232)